Protein AF-0000000067321026 (afdb_homodimer)

Radius of gyration: 29.71 Å; Cα contacts (8 Å, |Δi|>4): 570; chains: 2; bounding box: 100×46×106 Å

Sequence (288 aa):
MAYAKLAALAVLVVLLWASTGTVARSSPAVSTSKVDGMPGVMTVNGFERGEDGGGPAECDGKFHSDDDMLVALPTGLYQGGARCFKMIRITSAGTGRSVEAVVVDECDSRKGCKNNIVDTSKAVWKALGLDTNVGEVPVTWSDVMAYAKLAALAVLVVLLWASTGTVARSSPAVSTSKVDGMPGVMTVNGFERGEDGGGPAECDGKFHSDDDMLVALPTGLYQGGARCFKMIRITSAGTGRSVEAVVVDECDSRKGCKNNIVDTSKAVWKALGLDTNVGEVPVTWSDV

Foldseek 3Di:
DPPPPPPPPPPPPPPPPPPPPPPPPPPPLPPPDWFDFAKFKEFEFAQAPPTPNDFHAPQPRHGDDLLAWEKAAEPVNCPNVSQAQFKKWKAFPVQRDIDIGGYGHHPYVVVPDDHRYIYTGVNRQVNNVHDNVVGIGMITMTGD/DDPPPPPPPPPPPPPPPPPPPPPPPPPPLPPPDWFDFAKFKEFEFAQAPPTPNDFHAPQPRHGDDLLAWEKAAEPVNCPNVSQAQFKKWKAFPVQRDIDIGGYGHHPYVVVPDDHRYIYTGVNRQVRNVHDNVVGIGMITMTGD

Nearest PDB structures (foldseek):
  4pmk-assembly1_A  TM=9.725E-01  e=2.227E-15  Actinidia chinensis
  6fpg-assembly1_E  TM=9.475E-01  e=1.395E-14  Zea mays
  4x9u-assembly1_A  TM=9.669E-01  e=4.196E-14  Actinidia deliciosa
  4x9u-assembly2_B  TM=9.674E-01  e=5.041E-14  Actinidia deliciosa
  6ti2-assembly1_A  TM=9.274E-01  e=7.277E-14  Zea mays

Secondary structure (DSSP, 8-state):
-------------------------------PPPP-SEEEEEEE---STTSTT-SS-TTTS----TTS-EEEEEHHHHGGGTTTT-EEEEEETTT--EEEEEEEEEE-GGGT--TTEEEE-HHHHHHTT--GGG-EEEEEEEE-/-------------------------------PPPP-SEEEEEEE---STTSTT-SS-TTTS----TTS-EEEEEHHHHGGGTTTT-EEEEEETTT--EEEEEEEEEE-GGGT--TTEEEE-HHHHHHTT--GGG-EEEEEEEE-

Structure (mmCIF, N/CA/C/O backbone):
data_AF-0000000067321026-model_v1
#
loop_
_entity.id
_entity.type
_entity.pdbx_description
1 polymer 'Uncharacterized protein'
#
loop_
_atom_site.group_PDB
_atom_site.id
_atom_site.type_symbol
_atom_site.label_atom_id
_atom_site.label_alt_id
_atom_site.label_comp_id
_atom_site.label_asym_id
_atom_site.label_entity_id
_atom_site.label_seq_id
_atom_site.pdbx_PDB_ins_code
_atom_site.Cartn_x
_atom_site.Cartn_y
_atom_site.Cartn_z
_atom_site.occupancy
_atom_site.B_iso_or_equiv
_atom_site.auth_seq_id
_atom_site.auth_comp_id
_atom_site.auth_asym_id
_atom_site.auth_atom_id
_atom_site.pdbx_PDB_model_num
ATOM 1 N N . MET A 1 1 ? -70.125 -22.922 59.906 1 31.98 1 MET A N 1
ATOM 2 C CA . MET A 1 1 ? -69.812 -22.891 58.469 1 31.98 1 MET A CA 1
ATOM 3 C C . MET A 1 1 ? -68.812 -21.781 58.156 1 31.98 1 MET A C 1
ATOM 5 O O . MET A 1 1 ? -69.188 -20.609 58.156 1 31.98 1 MET A O 1
ATOM 9 N N . ALA A 1 2 ? -67.5 -21.969 58.688 1 36.22 2 ALA A N 1
ATOM 10 C CA . ALA A 1 2 ? -66.25 -21.172 58.75 1 36.22 2 ALA A CA 1
ATOM 11 C C . ALA A 1 2 ? -65.812 -20.766 57.344 1 36.22 2 ALA A C 1
ATOM 13 O O . ALA A 1 2 ? -65.75 -21.609 56.438 1 36.22 2 ALA A O 1
ATOM 14 N N . TYR A 1 3 ? -66.188 -19.547 56.906 1 32.5 3 TYR A N 1
ATOM 15 C CA . TYR A 1 3 ? -65.875 -18.812 55.688 1 32.5 3 TYR A CA 1
ATOM 16 C C . TYR A 1 3 ? -64.312 -18.719 55.5 1 32.5 3 TYR A C 1
ATOM 18 O O . TYR A 1 3 ? -63.625 -18.188 56.344 1 32.5 3 TYR A O 1
ATOM 26 N N . ALA A 1 4 ? -63.656 -19.797 55.031 1 32.28 4 ALA A N 1
ATOM 27 C CA . ALA A 1 4 ? -62.25 -19.875 54.594 1 32.28 4 ALA A CA 1
ATOM 28 C C . ALA A 1 4 ? -61.938 -18.781 53.562 1 32.28 4 ALA A C 1
ATOM 30 O O . ALA A 1 4 ? -62.469 -18.812 52.469 1 32.28 4 ALA A O 1
ATOM 31 N N . LYS A 1 5 ? -61.938 -17.484 54 1 35.66 5 LYS A N 1
ATOM 32 C CA . LYS A 1 5 ? -61.5 -16.406 53.094 1 35.66 5 LYS A CA 1
ATOM 33 C C . LYS A 1 5 ? -60.219 -16.781 52.375 1 35.66 5 LYS A C 1
ATOM 35 O O . LYS A 1 5 ? -59.281 -17.312 52.969 1 35.66 5 LYS A O 1
ATOM 40 N N . LEU A 1 6 ? -60.219 -17.172 51.094 1 33.56 6 LEU A N 1
ATOM 41 C CA . LEU A 1 6 ? -59.188 -17.422 50.094 1 33.56 6 LEU A CA 1
ATOM 42 C C . LEU A 1 6 ? -58.312 -16.203 49.906 1 33.56 6 LEU A C 1
ATOM 44 O O . LEU A 1 6 ? -58.781 -15.109 49.625 1 33.56 6 LEU A O 1
ATOM 48 N N . ALA A 1 7 ? -57.25 -15.914 50.688 1 32.12 7 ALA A N 1
ATOM 49 C CA . ALA A 1 7 ? -56.25 -14.867 50.531 1 32.12 7 ALA A CA 1
ATOM 50 C C . ALA A 1 7 ? -55.562 -15.008 49.156 1 32.12 7 ALA A C 1
ATOM 52 O O . ALA A 1 7 ? -55.031 -16.062 48.844 1 32.12 7 ALA A O 1
ATOM 53 N N . ALA A 1 8 ? -56.062 -14.312 48.062 1 33.5 8 ALA A N 1
ATOM 54 C CA . ALA A 1 8 ? -55.5 -14.203 46.75 1 33.5 8 ALA A CA 1
ATOM 55 C C . ALA A 1 8 ? -54.062 -13.672 46.812 1 33.5 8 ALA A C 1
ATOM 57 O O . ALA A 1 8 ? -53.812 -12.617 47.375 1 33.5 8 ALA A O 1
ATOM 58 N N . LEU A 1 9 ? -53.031 -14.57 46.969 1 35.81 9 LEU A N 1
ATOM 59 C CA . LEU A 1 9 ? -51.625 -14.219 46.906 1 35.81 9 LEU A CA 1
ATOM 60 C C . LEU A 1 9 ? -51.312 -13.5 45.594 1 35.81 9 LEU A C 1
ATOM 62 O O . LEU A 1 9 ? -51.625 -14 44.531 1 35.81 9 LEU A O 1
ATOM 66 N N . ALA A 1 10 ? -51.375 -12.148 45.531 1 37.38 10 ALA A N 1
ATOM 67 C CA . ALA A 1 10 ? -50.938 -11.32 44.406 1 37.38 10 ALA A CA 1
ATOM 68 C C . ALA A 1 10 ? -49.5 -11.594 44.062 1 37.38 10 ALA A C 1
ATOM 70 O O . ALA A 1 10 ? -48.594 -11.477 44.938 1 37.38 10 ALA A O 1
ATOM 71 N N . VAL A 1 11 ? -49.188 -12.609 43.219 1 37.47 11 VAL A N 1
ATOM 72 C CA . VAL A 1 11 ? -47.875 -12.883 42.688 1 37.47 11 VAL A CA 1
ATOM 73 C C . VAL A 1 11 ? -47.312 -11.641 42 1 37.47 11 VAL A C 1
ATOM 75 O O . VAL A 1 11 ? -47.969 -11.086 41.094 1 37.47 11 VAL A O 1
ATOM 78 N N . LEU A 1 12 ? -46.625 -10.758 42.719 1 39.97 12 LEU A N 1
ATOM 79 C CA . LEU A 1 12 ? -45.875 -9.656 42.125 1 39.97 12 LEU A CA 1
ATOM 80 C C . LEU A 1 12 ? -44.875 -10.164 41.094 1 39.97 12 LEU A C 1
ATOM 82 O O . LEU A 1 12 ? -43.969 -10.938 41.438 1 39.97 12 LEU A O 1
ATOM 86 N N . VAL A 1 13 ? -45.281 -10.305 39.844 1 40.5 13 VAL A N 1
ATOM 87 C CA . VAL A 1 13 ? -44.406 -10.594 38.719 1 40.5 13 VAL A CA 1
ATOM 88 C C . VAL A 1 13 ? -43.344 -9.492 38.594 1 40.5 13 VAL A C 1
ATOM 90 O O . VAL A 1 13 ? -43.688 -8.344 38.281 1 40.5 13 VAL A O 1
ATOM 93 N N . VAL A 1 14 ? -42.312 -9.484 39.438 1 38.84 14 VAL A N 1
ATOM 94 C CA . VAL A 1 14 ? -41.188 -8.617 39.219 1 38.84 14 VAL A CA 1
ATOM 95 C C . VAL A 1 14 ? -40.594 -8.859 37.812 1 38.84 14 VAL A C 1
ATOM 97 O O . VAL A 1 14 ? -40.188 -9.969 37.5 1 38.84 14 VAL A O 1
ATOM 100 N N . LEU A 1 15 ? -41.125 -8.133 36.875 1 40.19 15 LEU A N 1
ATOM 101 C CA . LEU A 1 15 ? -40.469 -8.078 35.562 1 40.19 15 LEU A CA 1
ATOM 102 C C . LEU A 1 15 ? -39.031 -7.621 35.688 1 40.19 15 LEU A C 1
ATOM 104 O O . LEU A 1 15 ? -38.75 -6.469 36.031 1 40.19 15 LEU A O 1
ATOM 108 N N . LEU A 1 16 ? -38.156 -8.539 36.094 1 40.88 16 LEU A N 1
ATOM 109 C CA . LEU A 1 16 ? -36.75 -8.234 35.938 1 40.88 16 LEU A CA 1
ATOM 110 C C . LEU A 1 16 ? -36.438 -7.914 34.469 1 40.88 16 LEU A C 1
ATOM 112 O O . LEU A 1 16 ? -36.656 -8.75 33.594 1 40.88 16 LEU A O 1
ATOM 116 N N . TRP A 1 17 ? -36.531 -6.652 34.125 1 42.38 17 TRP A N 1
ATOM 117 C CA . TRP A 1 17 ? -36 -6.203 32.844 1 42.38 17 TRP A CA 1
ATOM 118 C C . TRP A 1 17 ? -34.5 -6.566 32.75 1 42.38 17 TRP A C 1
ATOM 120 O O . TRP A 1 17 ? -33.688 -6.105 33.531 1 42.38 17 TRP A O 1
ATOM 130 N N . ALA A 1 18 ? -34.156 -7.832 32.281 1 41.62 18 ALA A N 1
ATOM 131 C CA . ALA A 1 18 ? -32.781 -8.133 31.844 1 41.62 18 ALA A CA 1
ATOM 132 C C . ALA A 1 18 ? -32.281 -7.082 30.859 1 41.62 18 ALA A C 1
ATOM 134 O O . ALA A 1 18 ? -32.812 -6.945 29.75 1 41.62 18 ALA A O 1
ATOM 135 N N . SER A 1 19 ? -31.703 -6.039 31.359 1 39.78 19 SER A N 1
ATOM 136 C CA . SER A 1 19 ? -30.938 -5.199 30.438 1 39.78 19 SER A CA 1
ATOM 137 C C . SER A 1 19 ? -29.938 -6.02 29.641 1 39.78 19 SER A C 1
ATOM 139 O O . SER A 1 19 ? -29.078 -6.688 30.219 1 39.78 19 SER A O 1
ATOM 141 N N . THR A 1 20 ? -30.344 -6.645 28.578 1 46.75 20 THR A N 1
ATOM 142 C CA . THR A 1 20 ? -29.328 -7.199 27.688 1 46.75 20 THR A CA 1
ATOM 143 C C . THR A 1 20 ? -28.297 -6.141 27.328 1 46.75 20 THR A C 1
ATOM 145 O O . THR A 1 20 ? -28.594 -5.168 26.641 1 46.75 20 THR A O 1
ATOM 148 N N . GLY A 1 21 ? -27.406 -5.852 28.281 1 39.94 21 GLY A N 1
ATOM 149 C CA . GLY A 1 21 ? -26.25 -5.109 27.781 1 39.94 21 GLY A CA 1
ATOM 150 C C . GLY A 1 21 ? -25.656 -5.695 26.516 1 39.94 21 GLY A C 1
ATOM 151 O O . GLY A 1 21 ? -25.359 -6.891 26.453 1 39.94 21 GLY A O 1
ATOM 152 N N . THR A 1 22 ? -26 -5.125 25.422 1 42.12 22 THR A N 1
ATOM 153 C CA . THR A 1 22 ? -25.281 -5.465 24.188 1 42.12 22 THR A CA 1
ATOM 154 C C . THR A 1 22 ? -23.781 -5.305 24.391 1 42.12 22 THR A C 1
ATOM 156 O O . THR A 1 22 ? -23.297 -4.199 24.656 1 42.12 22 THR A O 1
ATOM 159 N N . VAL A 1 23 ? -23.141 -6.297 24.969 1 39.62 23 VAL A N 1
ATOM 160 C CA . VAL A 1 23 ? -21.672 -6.285 24.906 1 39.62 23 VAL A CA 1
ATOM 161 C C . VAL A 1 23 ? -21.219 -6.156 23.453 1 39.62 23 VAL A C 1
ATOM 163 O O . VAL A 1 23 ? -21.578 -6.984 22.609 1 39.62 23 VAL A O 1
ATOM 166 N N . ALA A 1 24 ? -20.953 -4.934 22.953 1 38.06 24 ALA A N 1
ATOM 167 C CA . ALA A 1 24 ? -20.25 -4.785 21.688 1 38.06 24 ALA A CA 1
ATOM 168 C C . ALA A 1 24 ? -19 -5.656 21.656 1 38.06 24 ALA A C 1
ATOM 170 O O . ALA A 1 24 ? -18.125 -5.523 22.5 1 38.06 24 ALA A O 1
ATOM 171 N N . ARG A 1 25 ? -19.141 -6.961 21.219 1 34.09 25 ARG A N 1
ATOM 172 C CA . ARG A 1 25 ? -17.953 -7.77 20.984 1 34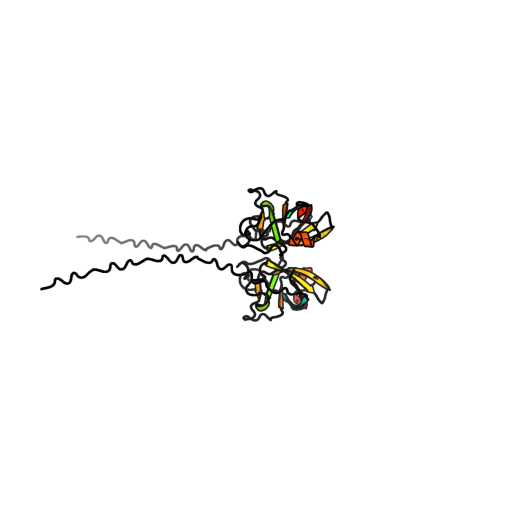.09 25 ARG A CA 1
ATOM 173 C C . ARG A 1 25 ? -16.953 -7.027 20.109 1 34.09 25 ARG A C 1
ATOM 175 O O . ARG A 1 25 ? -17.266 -6.668 18.969 1 34.09 25 ARG A O 1
ATOM 182 N N . SER A 1 26 ? -16.125 -6.184 20.609 1 37.72 26 SER A N 1
ATOM 183 C CA . SER A 1 26 ? -14.992 -5.711 19.828 1 37.72 26 SER A CA 1
ATOM 184 C C . SER A 1 26 ? -14.227 -6.871 19.203 1 37.72 26 SER A C 1
ATOM 186 O O . SER A 1 26 ? -13.836 -7.809 19.906 1 37.72 26 SER A O 1
ATOM 188 N N . SER A 1 27 ? -14.555 -7.359 18.094 1 37.56 27 SER A N 1
ATOM 189 C CA . SER A 1 27 ? -13.711 -8.383 17.484 1 37.56 27 SER A CA 1
ATOM 190 C C . SER A 1 27 ? -12.234 -8.039 17.609 1 37.56 27 SER A C 1
ATOM 192 O O . SER A 1 27 ? -11.82 -6.934 17.25 1 37.56 27 SER A O 1
ATOM 194 N N . PRO A 1 28 ? -11.586 -8.695 18.516 1 38.03 28 PRO A N 1
ATOM 195 C CA . PRO A 1 28 ? -10.148 -8.422 18.641 1 38.03 28 PRO A CA 1
ATOM 196 C C . PRO A 1 28 ? -9.461 -8.328 17.281 1 38.03 28 PRO A C 1
ATOM 198 O O . PRO A 1 28 ? -9.836 -9.031 16.344 1 38.03 28 PRO A O 1
ATOM 201 N N . ALA A 1 29 ? -8.898 -7.207 17 1 45.78 29 ALA A N 1
ATOM 202 C CA . ALA A 1 29 ? -8.047 -7.148 15.812 1 45.78 29 ALA A CA 1
ATOM 203 C C . ALA A 1 29 ? -7.109 -8.352 15.75 1 45.78 29 ALA A C 1
ATOM 205 O O . ALA A 1 29 ? -6.383 -8.633 16.703 1 45.78 29 ALA A O 1
ATOM 206 N N . VAL A 1 30 ? -7.504 -9.516 15.234 1 44.06 30 VAL A N 1
ATOM 207 C CA . VAL A 1 30 ? -6.629 -10.672 15.039 1 44.06 30 VAL A CA 1
ATOM 208 C C . VAL A 1 30 ? -5.254 -10.203 14.57 1 44.06 30 VAL A C 1
ATOM 210 O O . VAL A 1 30 ? -5.141 -9.539 13.531 1 44.06 30 VAL A O 1
ATOM 213 N N . SER A 1 31 ? -4.371 -9.953 15.508 1 54.38 31 SER A N 1
ATOM 214 C CA . SER A 1 31 ? -2.982 -9.641 15.195 1 54.38 31 SER A CA 1
ATOM 215 C C . SER A 1 31 ? -2.357 -10.711 14.312 1 54.38 31 SER A C 1
ATOM 217 O O . SER A 1 31 ? -2.406 -11.898 14.641 1 54.38 31 SER A O 1
ATOM 219 N N . THR A 1 32 ? -2.387 -10.625 12.984 1 63 32 THR A N 1
ATOM 220 C CA . THR A 1 32 ? -1.688 -11.523 12.078 1 63 32 THR A CA 1
ATOM 221 C C . THR A 1 32 ? -0.21 -11.625 12.445 1 63 32 THR A C 1
ATOM 223 O O . THR A 1 32 ? 0.427 -10.617 12.758 1 63 32 THR A O 1
ATOM 226 N N . SER A 1 33 ? 0.247 -12.781 12.742 1 78.56 33 SER A N 1
ATOM 227 C CA . SER A 1 33 ? 1.68 -12.977 12.938 1 78.56 33 SER A CA 1
ATOM 228 C C . SER A 1 33 ? 2.484 -12.367 11.797 1 78.56 33 SER A C 1
ATOM 230 O O . SER A 1 33 ? 2.168 -12.578 10.625 1 78.56 33 SER A O 1
ATOM 232 N N . LYS A 1 34 ? 3.463 -11.602 12.102 1 89.75 34 LYS A N 1
ATOM 233 C CA . LYS A 1 34 ? 4.281 -10.891 11.125 1 89.75 34 LYS A CA 1
ATOM 234 C C . LYS A 1 34 ? 5.176 -11.852 10.352 1 89.75 34 LYS A C 1
ATOM 236 O O . LYS A 1 34 ? 5.816 -12.727 10.938 1 89.75 34 LYS A O 1
ATOM 241 N N . VAL A 1 35 ? 5.105 -11.906 9.078 1 95 35 VAL A N 1
ATOM 242 C CA . VAL A 1 35 ? 5.984 -12.656 8.188 1 95 35 VAL A CA 1
ATOM 243 C C . VAL A 1 35 ? 7.27 -11.875 7.949 1 95 35 VAL A C 1
ATOM 245 O O . VAL A 1 35 ? 7.23 -10.672 7.688 1 95 35 VAL A O 1
ATOM 248 N N . ASP A 1 36 ? 8.469 -12.57 8.086 1 96.56 36 ASP A N 1
ATOM 249 C CA . ASP A 1 36 ? 9.781 -11.961 7.875 1 96.56 36 ASP A CA 1
ATOM 250 C C . ASP A 1 36 ? 10.672 -12.859 7.02 1 96.56 36 ASP A C 1
ATOM 252 O O . ASP A 1 36 ? 11.094 -13.93 7.461 1 96.56 36 ASP A O 1
ATOM 256 N N . GLY A 1 37 ? 10.891 -12.367 5.824 1 97.62 37 GLY A N 1
ATOM 257 C CA . GLY A 1 37 ? 11.82 -13.055 4.941 1 97.62 37 GLY A CA 1
ATOM 258 C C . GLY A 1 37 ? 11.344 -14.43 4.531 1 97.62 37 GLY A C 1
ATOM 259 O O . GLY A 1 37 ? 12.141 -15.375 4.441 1 97.62 37 GLY A O 1
ATOM 260 N N . MET A 1 38 ? 10.141 -14.617 4.258 1 97.88 38 MET A N 1
ATOM 261 C CA . MET A 1 38 ? 9.586 -15.914 3.879 1 97.88 38 MET A CA 1
ATOM 262 C C . MET A 1 38 ? 9.836 -16.188 2.4 1 97.88 38 MET A C 1
ATOM 264 O O . MET A 1 38 ? 9.547 -15.352 1.547 1 97.88 38 MET A O 1
ATOM 268 N N . PRO A 1 39 ? 10.383 -17.391 2.152 1 98.44 39 PRO A N 1
ATOM 269 C CA . PRO A 1 39 ? 10.555 -17.75 0.743 1 98.44 39 PRO A CA 1
ATOM 270 C C . PRO A 1 39 ? 9.227 -17.969 0.023 1 98.44 39 PRO A C 1
ATOM 272 O O . PRO A 1 39 ? 8.266 -18.438 0.63 1 98.44 39 PRO A O 1
ATOM 275 N N . GLY A 1 40 ? 9.242 -17.562 -1.286 1 98.44 40 GLY A N 1
ATOM 276 C CA . GLY A 1 40 ? 8.094 -17.781 -2.143 1 98.44 40 GLY A CA 1
ATOM 277 C C . GLY A 1 40 ? 8.438 -17.766 -3.621 1 98.44 40 GLY A C 1
ATOM 278 O O . GLY A 1 40 ? 9.602 -17.656 -3.992 1 98.44 40 GLY A O 1
ATOM 279 N N . VAL A 1 41 ? 7.363 -18.016 -4.352 1 98.56 41 VAL A N 1
ATOM 280 C CA . VAL A 1 41 ? 7.434 -17.922 -5.805 1 98.56 41 VAL A CA 1
ATOM 281 C C . VAL A 1 41 ? 6.539 -16.797 -6.297 1 98.56 41 VAL A C 1
ATOM 283 O O . VAL A 1 41 ? 5.344 -16.75 -5.996 1 98.56 41 VAL A O 1
ATOM 286 N N . MET A 1 42 ? 7.141 -15.859 -6.988 1 98.69 42 MET A N 1
ATOM 287 C CA . MET A 1 42 ? 6.352 -14.758 -7.527 1 98.69 42 MET A CA 1
ATOM 288 C C . MET A 1 42 ? 5.848 -15.078 -8.93 1 98.69 42 MET A C 1
ATOM 290 O O . MET A 1 42 ? 6.621 -15.531 -9.781 1 98.69 42 MET A O 1
ATOM 294 N N . THR A 1 43 ? 4.574 -14.867 -9.156 1 98.25 43 THR A N 1
ATOM 295 C CA . THR A 1 43 ? 3.938 -15 -10.461 1 98.25 43 THR A CA 1
ATOM 296 C C . THR A 1 43 ? 3.293 -13.688 -10.883 1 98.25 43 THR A C 1
ATOM 298 O O . THR A 1 43 ? 3.268 -12.727 -10.109 1 98.25 43 THR A O 1
ATOM 301 N N . VAL A 1 44 ? 2.855 -13.688 -12.172 1 97.94 44 VAL A N 1
ATOM 302 C CA . VAL A 1 44 ? 2.211 -12.492 -12.703 1 97.94 44 VAL A CA 1
ATOM 303 C C . VAL A 1 44 ? 0.694 -12.625 -12.586 1 97.94 44 VAL A C 1
ATOM 305 O O . VAL A 1 44 ? 0.125 -13.664 -12.93 1 97.94 44 VAL A O 1
ATOM 308 N N . ASN A 1 45 ? 0.074 -11.656 -12.016 1 97.06 45 ASN A N 1
ATOM 309 C CA . ASN A 1 45 ? -1.381 -11.562 -11.961 1 97.06 45 ASN A CA 1
ATOM 310 C C . ASN A 1 45 ? -1.89 -10.297 -12.648 1 97.06 45 ASN A C 1
ATOM 312 O O . ASN A 1 45 ? -1.162 -9.312 -12.758 1 97.06 45 ASN A O 1
ATOM 316 N N . GLY A 1 46 ? -3.096 -10.391 -13.211 1 97.31 46 GLY A N 1
ATOM 317 C CA . GLY A 1 46 ? -3.832 -9.234 -13.703 1 97.31 46 GLY A CA 1
ATOM 318 C C . GLY A 1 46 ? -4.934 -8.789 -12.758 1 97.31 46 GLY A C 1
ATOM 319 O O . GLY A 1 46 ? -5.754 -9.602 -12.32 1 97.31 46 GLY A O 1
ATOM 320 N N . PHE A 1 47 ? -5.035 -7.484 -12.469 1 97.25 47 PHE A N 1
ATOM 321 C CA . PHE A 1 47 ? -5.992 -6.977 -11.492 1 97.25 47 PHE A CA 1
ATOM 322 C C . PHE A 1 47 ? -7.062 -6.133 -12.172 1 97.25 47 PHE A C 1
ATOM 324 O O . PHE A 1 47 ? -7.91 -5.539 -11.5 1 97.25 47 PHE A O 1
ATOM 331 N N . GLU A 1 48 ? -6.98 -6.062 -13.492 1 97.12 48 GLU A N 1
ATOM 332 C CA . GLU A 1 48 ? -7.957 -5.312 -14.273 1 97.12 48 GLU A CA 1
ATOM 333 C C . GLU A 1 48 ? -9.07 -6.219 -14.781 1 97.12 48 GLU A C 1
ATOM 335 O O . GLU A 1 48 ? -8.906 -7.438 -14.844 1 97.12 48 GLU A O 1
ATOM 340 N N . ARG A 1 49 ? -10.18 -5.566 -15.102 1 96.75 49 ARG A N 1
ATOM 341 C CA . ARG A 1 49 ? -11.305 -6.32 -15.641 1 96.75 49 ARG A CA 1
ATOM 342 C C . ARG A 1 49 ? -10.891 -7.125 -16.859 1 96.75 49 ARG A C 1
ATOM 344 O O . ARG A 1 49 ? -10.211 -6.609 -17.75 1 96.75 49 ARG A O 1
ATOM 351 N N . GLY A 1 50 ? -11.305 -8.406 -16.859 1 96.25 50 GLY A N 1
ATOM 352 C CA . GLY A 1 50 ? -11.086 -9.242 -18.031 1 96.25 50 GLY A CA 1
ATOM 353 C C . GLY A 1 50 ? -9.734 -9.93 -18.031 1 96.25 50 GLY A C 1
ATOM 354 O O . GLY A 1 50 ? -9.406 -10.672 -18.953 1 96.25 50 GLY A O 1
ATOM 355 N N . GLU A 1 51 ? -8.984 -9.711 -17.031 1 95.5 51 GLU A N 1
ATOM 356 C CA . GLU A 1 51 ? -7.66 -10.312 -16.984 1 95.5 51 GLU A CA 1
ATOM 357 C C . GLU A 1 51 ? -7.66 -11.586 -16.141 1 95.5 51 GLU A C 1
ATOM 359 O O . GLU A 1 51 ? -8.703 -12 -15.633 1 95.5 51 GLU A O 1
ATOM 364 N N . ASP A 1 52 ? -6.508 -12.227 -16.047 1 87.81 52 ASP A N 1
ATOM 365 C CA . ASP A 1 52 ? -6.34 -13.57 -15.5 1 87.81 52 ASP A CA 1
ATOM 366 C C . ASP A 1 52 ? -6.668 -13.602 -14.008 1 87.81 52 ASP A C 1
ATOM 368 O O . ASP A 1 52 ? -6.914 -14.672 -13.445 1 87.81 52 ASP A O 1
ATOM 372 N N . GLY A 1 53 ? -6.629 -12.531 -13.359 1 90.69 53 GLY A N 1
ATOM 373 C CA . GLY A 1 53 ? -6.922 -12.492 -11.93 1 90.69 53 GLY A CA 1
ATOM 374 C C . GLY A 1 53 ? -8.383 -12.734 -11.609 1 90.69 53 GLY A C 1
ATOM 375 O O . GLY A 1 53 ? -8.75 -12.945 -10.453 1 90.69 53 GLY A O 1
ATOM 376 N N . GLY A 1 54 ? -9.18 -12.641 -12.664 1 91.19 54 GLY A N 1
ATOM 377 C CA . GLY A 1 54 ? -10.594 -12.945 -12.484 1 91.19 54 GLY A CA 1
ATOM 378 C C . GLY A 1 54 ? -11.422 -11.742 -12.086 1 91.19 54 GLY A C 1
ATOM 379 O O . GLY A 1 54 ? -11.328 -10.688 -12.711 1 91.19 54 GLY A O 1
ATOM 380 N N . GLY A 1 55 ? -12.32 -11.969 -10.961 1 93.25 55 GLY A N 1
ATOM 381 C CA . GLY A 1 55 ? -13.219 -10.93 -10.5 1 93.25 55 GLY A CA 1
ATOM 382 C C . GLY A 1 55 ? -12.516 -9.828 -9.727 1 93.25 55 GLY A C 1
ATOM 383 O O . GLY A 1 55 ? -11.289 -9.805 -9.656 1 93.25 55 GLY A O 1
ATOM 384 N N . PRO A 1 56 ? -13.352 -8.898 -9.258 1 96.56 56 PRO A N 1
ATOM 385 C CA . PRO A 1 56 ? -12.781 -7.809 -8.461 1 96.56 56 PRO A CA 1
ATOM 386 C C . PRO A 1 56 ? -11.984 -8.312 -7.262 1 96.56 56 PRO A C 1
ATOM 388 O O . PRO A 1 56 ? -12.203 -9.43 -6.793 1 96.56 56 PRO A O 1
ATOM 391 N N . ALA A 1 57 ? -11.031 -7.504 -6.844 1 97 57 ALA A N 1
ATOM 392 C CA . ALA A 1 57 ? -10.164 -7.867 -5.723 1 97 57 ALA A CA 1
ATOM 393 C C . ALA A 1 57 ? -10.984 -8.07 -4.449 1 97 57 ALA A C 1
ATOM 395 O O . ALA A 1 57 ? -11.93 -7.324 -4.188 1 97 57 ALA A O 1
ATOM 396 N N . GLU A 1 58 ? -10.523 -8.922 -3.625 1 96.62 58 GLU A N 1
ATOM 397 C CA . GLU A 1 58 ? -11.281 -9.344 -2.451 1 96.62 58 GLU A CA 1
ATOM 398 C C . GLU A 1 58 ? -11.273 -8.266 -1.37 1 96.62 58 GLU A C 1
ATOM 400 O O . GLU A 1 58 ? -12.195 -8.18 -0.564 1 96.62 58 GLU A O 1
ATOM 405 N N . CYS A 1 59 ? -10.258 -7.48 -1.342 1 95.56 59 CYS A N 1
ATOM 406 C CA . CYS A 1 59 ? -10.125 -6.512 -0.258 1 95.56 59 CYS A CA 1
ATOM 407 C C . CYS A 1 59 ? -11.203 -5.438 -0.361 1 95.56 59 CYS A C 1
ATOM 409 O O . CYS A 1 59 ? -11.641 -4.895 0.654 1 95.56 59 CYS A O 1
ATOM 411 N N . ASP A 1 60 ? -11.648 -5.105 -1.613 1 92.75 60 ASP A N 1
ATOM 412 C CA . ASP A 1 60 ? -12.516 -3.934 -1.702 1 92.75 60 ASP A CA 1
ATOM 413 C C . ASP A 1 60 ? -13.602 -4.137 -2.75 1 92.75 60 ASP A C 1
ATOM 415 O O . ASP A 1 60 ? -14.461 -3.268 -2.941 1 92.75 60 ASP A O 1
ATOM 419 N N . GLY A 1 61 ? -13.57 -5.285 -3.473 1 94.81 61 GLY A N 1
ATOM 420 C CA . GLY A 1 61 ? -14.57 -5.566 -4.488 1 94.81 61 GLY A CA 1
ATOM 421 C C . GLY A 1 61 ? -14.391 -4.746 -5.75 1 94.81 61 GLY A C 1
ATOM 422 O O . GLY A 1 61 ? -15.352 -4.516 -6.492 1 94.81 61 GLY A O 1
ATOM 423 N N . LYS A 1 62 ? -13.164 -4.258 -6.004 1 93.81 62 LYS A N 1
ATOM 424 C CA . LYS A 1 62 ? -12.891 -3.412 -7.16 1 93.81 62 LYS A CA 1
ATOM 425 C C . LYS A 1 62 ? -11.773 -3.992 -8.016 1 93.81 62 LYS A C 1
ATOM 427 O O . LYS A 1 62 ? -11.039 -4.879 -7.574 1 93.81 62 LYS A O 1
ATOM 432 N N . PHE A 1 63 ? -11.734 -3.535 -9.25 1 96.12 63 PHE A N 1
ATOM 433 C CA . PHE A 1 63 ? -10.57 -3.74 -10.094 1 96.12 63 PHE A CA 1
ATOM 434 C C . PHE A 1 63 ? -9.523 -2.664 -9.836 1 96.12 63 PHE A C 1
ATOM 436 O O . PHE A 1 63 ? -9.836 -1.596 -9.312 1 96.12 63 PHE A O 1
ATOM 443 N N . HIS A 1 64 ? -8.305 -3.006 -10.133 1 95.75 64 HIS A N 1
ATOM 444 C CA . HIS A 1 64 ? -7.195 -2.084 -9.945 1 95.75 64 HIS A CA 1
ATOM 445 C C . HIS A 1 64 ? -6.297 -2.043 -11.18 1 95.75 64 HIS A C 1
ATOM 447 O O . HIS A 1 64 ? -6.27 -2.994 -11.961 1 95.75 64 HIS A O 1
ATOM 453 N N . SER A 1 65 ? -5.598 -0.929 -11.305 1 95.44 65 SER A N 1
ATOM 454 C CA . SER A 1 65 ? -4.664 -0.812 -12.422 1 95.44 65 SER A CA 1
ATOM 455 C C . SER A 1 65 ? -3.436 -1.688 -12.211 1 95.44 65 SER A C 1
ATOM 457 O O . SER A 1 65 ? -2.85 -1.691 -11.125 1 95.44 65 SER A O 1
ATOM 459 N N . ASP A 1 66 ? -2.98 -2.322 -13.273 1 97.06 66 ASP A N 1
ATOM 460 C CA . ASP A 1 66 ? -1.788 -3.16 -13.195 1 97.06 66 ASP A CA 1
ATOM 461 C C . ASP A 1 66 ? -0.521 -2.311 -13.117 1 97.06 66 ASP A C 1
ATOM 463 O O . ASP A 1 66 ? 0.57 -2.834 -12.883 1 97.06 66 ASP A O 1
ATOM 467 N N . ASP A 1 67 ? -0.6 -1.042 -13.211 1 96.12 67 ASP A N 1
ATOM 468 C CA . ASP A 1 67 ? 0.545 -0.146 -13.078 1 96.12 67 ASP A CA 1
ATOM 469 C C . ASP A 1 67 ? 0.815 0.183 -11.609 1 96.12 67 ASP A C 1
ATOM 471 O O . ASP A 1 67 ? 1.84 0.786 -11.281 1 96.12 67 ASP A O 1
ATOM 475 N N . ASP A 1 68 ? -0.148 -0.219 -10.812 1 96.06 68 ASP A N 1
ATOM 476 C CA . ASP A 1 68 ? 0.059 -0.076 -9.375 1 96.06 68 ASP A CA 1
ATOM 477 C C . ASP A 1 68 ? 0.832 -1.266 -8.812 1 96.06 68 ASP A C 1
ATOM 479 O O . ASP A 1 68 ? 0.82 -2.354 -9.391 1 96.06 68 ASP A O 1
ATOM 483 N N . MET A 1 69 ? 1.551 -1.062 -7.684 1 97.94 69 MET A N 1
ATOM 484 C CA . MET A 1 69 ? 2.305 -2.123 -7.02 1 97.94 69 MET A CA 1
ATOM 485 C C . MET A 1 69 ? 1.386 -2.994 -6.172 1 97.94 69 MET A C 1
ATOM 487 O O . MET A 1 69 ? 1.168 -2.711 -4.992 1 97.94 69 MET A O 1
ATOM 491 N N . LEU A 1 70 ? 0.871 -4.074 -6.742 1 98.5 70 LEU A N 1
ATOM 492 C CA . LEU A 1 70 ? -0.183 -4.867 -6.117 1 98.5 70 LEU A CA 1
ATOM 493 C C . LEU A 1 70 ? 0.257 -6.316 -5.941 1 98.5 70 LEU A C 1
ATOM 495 O O . LEU A 1 70 ? 1.058 -6.824 -6.727 1 98.5 70 LEU A O 1
ATOM 499 N N . VAL A 1 71 ? -0.357 -6.938 -4.965 1 98.69 71 VAL A N 1
ATOM 500 C CA . VAL A 1 71 ? -0.072 -8.352 -4.734 1 98.69 71 VAL A CA 1
ATOM 501 C C . VAL A 1 71 ? -1.323 -9.047 -4.207 1 98.69 71 VAL A C 1
ATOM 503 O O . VAL A 1 71 ? -2.078 -8.477 -3.42 1 98.69 71 VAL A O 1
ATOM 506 N N . ALA A 1 72 ? -1.553 -10.227 -4.688 1 98.62 72 ALA A N 1
ATOM 507 C CA . ALA A 1 72 ? -2.484 -11.195 -4.117 1 98.62 72 ALA A CA 1
ATOM 508 C C . ALA A 1 72 ? -1.739 -12.289 -3.354 1 98.62 72 ALA A C 1
ATOM 510 O O . ALA A 1 72 ? -0.735 -12.82 -3.838 1 98.62 72 ALA A O 1
ATOM 511 N N . LEU A 1 73 ? -2.227 -12.633 -2.156 1 98.12 73 LEU A N 1
ATOM 512 C CA . LEU A 1 73 ? -1.593 -13.641 -1.321 1 98.12 73 LEU A CA 1
ATOM 513 C C . LEU A 1 73 ? -2.459 -14.898 -1.234 1 98.12 73 LEU A C 1
ATOM 515 O O . LEU A 1 73 ? -3.686 -14.812 -1.347 1 98.12 73 LEU A O 1
ATOM 519 N N . PRO A 1 74 ? -1.755 -16.047 -1.072 1 97.31 74 PRO A N 1
ATOM 520 C CA . PRO A 1 74 ? -2.57 -17.25 -0.904 1 97.31 74 PRO A CA 1
ATOM 521 C C . PRO A 1 74 ? -3.426 -17.219 0.361 1 97.31 74 PRO A C 1
ATOM 523 O O . PRO A 1 74 ? -3.105 -16.484 1.306 1 97.31 74 PRO A O 1
ATOM 526 N N . THR A 1 75 ? -4.402 -18.016 0.392 1 96.44 75 THR A N 1
ATOM 527 C CA . THR A 1 75 ? -5.449 -18.016 1.407 1 96.44 75 THR A CA 1
ATOM 528 C C . THR A 1 75 ? -4.848 -18.016 2.809 1 96.44 75 THR A C 1
ATOM 530 O O . THR A 1 75 ? -5.246 -17.234 3.668 1 96.44 75 THR A O 1
ATOM 533 N N . GLY A 1 76 ? -3.9 -18.875 3.07 1 94.31 76 GLY A N 1
ATOM 534 C CA . GLY A 1 76 ? -3.305 -18.984 4.391 1 94.31 76 GLY A CA 1
ATOM 535 C C . GLY A 1 76 ? -2.584 -17.719 4.832 1 94.31 76 GLY A C 1
ATOM 536 O O . GLY A 1 76 ? -2.57 -17.391 6.02 1 94.31 76 GLY A O 1
ATOM 537 N N . LEU A 1 77 ? -1.992 -17.031 3.879 1 95.81 77 LEU A N 1
ATOM 538 C CA . LEU A 1 77 ? -1.225 -15.82 4.18 1 95.81 77 LEU A CA 1
ATOM 539 C C . LEU A 1 77 ? -2.098 -14.578 4.062 1 95.81 77 LEU A C 1
ATOM 541 O O . LEU A 1 77 ? -1.817 -13.555 4.699 1 95.81 77 LEU A O 1
ATOM 545 N N . TYR A 1 78 ? -3.141 -14.695 3.299 1 96.44 78 TYR A N 1
ATOM 546 C CA . TYR A 1 78 ? -4.16 -13.656 3.215 1 96.44 78 TYR A CA 1
ATOM 547 C C . TYR A 1 78 ? -4.891 -13.5 4.543 1 96.44 78 TYR A C 1
ATOM 549 O O . TYR A 1 78 ? -5.234 -12.383 4.941 1 96.44 78 TYR A O 1
ATOM 557 N N . GLN A 1 79 ? -5.133 -14.617 5.109 1 94.19 79 GLN A N 1
ATOM 558 C CA . GLN A 1 79 ? -5.668 -14.711 6.465 1 94.19 79 GLN A CA 1
ATOM 559 C C . GLN A 1 79 ? -6.992 -13.961 6.586 1 94.19 79 GLN A C 1
ATOM 561 O O . GLN A 1 79 ? -7.152 -13.117 7.469 1 94.19 79 GLN A O 1
ATOM 566 N N . GLY A 1 80 ? -7.945 -14.289 5.738 1 94 80 GLY A N 1
ATOM 567 C CA . GLY A 1 80 ? -9.297 -13.75 5.805 1 94 80 GLY A CA 1
ATOM 568 C C . GLY A 1 80 ? -9.344 -12.242 5.617 1 94 80 GLY A C 1
ATOM 569 O O . GLY A 1 80 ? -10.25 -11.578 6.117 1 94 80 GLY A O 1
ATOM 570 N N . GLY A 1 81 ? -8.352 -11.734 5.047 1 95.31 81 GLY A N 1
ATOM 571 C CA . GLY A 1 81 ? -8.312 -10.312 4.758 1 95.31 81 GLY A CA 1
ATOM 572 C C . GLY A 1 81 ? -7.543 -9.516 5.793 1 95.31 81 GLY A C 1
ATOM 573 O O . GLY A 1 81 ? -7.512 -8.281 5.734 1 95.31 81 GLY A O 1
ATOM 574 N N . ALA A 1 82 ? -6.871 -10.148 6.703 1 93.94 82 ALA A N 1
ATOM 575 C CA . ALA A 1 82 ? -6.121 -9.461 7.746 1 93.94 82 ALA A CA 1
ATOM 576 C C . ALA A 1 82 ? -4.984 -8.633 7.148 1 93.94 82 ALA A C 1
ATOM 578 O O . ALA A 1 82 ? -4.547 -7.645 7.746 1 93.94 82 ALA A O 1
ATOM 579 N N . ARG A 1 83 ? -4.59 -8.953 5.934 1 95.75 83 ARG A N 1
ATOM 580 C CA . ARG A 1 83 ? -3.48 -8.242 5.309 1 95.75 83 ARG A CA 1
ATOM 581 C C . ARG A 1 83 ? -3.98 -7.27 4.242 1 95.75 83 ARG A C 1
ATOM 583 O O . ARG A 1 83 ? -3.184 -6.66 3.529 1 95.75 83 ARG A O 1
ATOM 590 N N . CYS A 1 84 ? -5.262 -7.074 4.195 1 94.88 84 CYS A N 1
ATOM 591 C CA . CYS A 1 84 ? -5.773 -6.141 3.199 1 94.88 84 CYS A CA 1
ATOM 592 C C . CYS A 1 84 ? -5.207 -4.742 3.422 1 94.88 84 CYS A C 1
ATOM 594 O O . CYS A 1 84 ? -5.246 -4.223 4.539 1 94.88 84 CYS A O 1
ATOM 596 N N . PHE A 1 85 ? -4.594 -4.168 2.346 1 94.38 85 PHE A N 1
ATOM 597 C CA . PHE A 1 85 ? -4.07 -2.816 2.18 1 94.38 85 PHE A CA 1
ATOM 598 C C . PHE A 1 85 ? -2.852 -2.598 3.068 1 94.38 85 PHE A C 1
ATOM 600 O O . PHE A 1 85 ? -2.418 -1.46 3.268 1 94.38 85 PHE A O 1
ATOM 607 N N . LYS A 1 86 ? -2.385 -3.734 3.584 1 95 86 LYS A N 1
ATOM 608 C CA . LYS A 1 86 ? -1.038 -3.707 4.148 1 95 86 LYS A CA 1
ATOM 609 C C . LYS A 1 86 ? 0.017 -3.828 3.051 1 95 86 LYS A C 1
ATOM 611 O O . LYS A 1 86 ? -0.265 -4.336 1.964 1 95 86 LYS A O 1
ATOM 616 N N . MET A 1 87 ? 1.189 -3.303 3.406 1 96.56 87 MET A N 1
ATOM 617 C CA . MET A 1 87 ? 2.307 -3.434 2.477 1 96.56 87 MET A CA 1
ATOM 618 C C . MET A 1 87 ? 3.186 -4.625 2.844 1 96.56 87 MET A C 1
ATOM 620 O O . MET A 1 87 ? 3.412 -4.891 4.023 1 96.56 87 MET A O 1
ATOM 624 N N . ILE A 1 88 ? 3.658 -5.234 1.813 1 97.94 88 ILE A N 1
ATOM 625 C CA . ILE A 1 88 ? 4.738 -6.199 1.978 1 97.94 88 ILE A CA 1
ATOM 626 C C . ILE A 1 88 ? 5.945 -5.77 1.148 1 97.94 88 ILE A C 1
ATOM 628 O O . ILE A 1 88 ? 5.805 -5.02 0.178 1 97.94 88 ILE A O 1
ATOM 632 N N . ARG A 1 89 ? 7.094 -6.188 1.614 1 98.25 89 ARG A N 1
ATOM 633 C CA . ARG A 1 89 ? 8.328 -6.008 0.85 1 98.25 89 ARG A CA 1
ATOM 634 C C . ARG A 1 89 ? 8.734 -7.305 0.163 1 98.25 89 ARG A C 1
ATOM 636 O O . ARG A 1 89 ? 8.828 -8.352 0.806 1 98.25 89 ARG A O 1
ATOM 643 N N . ILE A 1 90 ? 8.938 -7.258 -1.129 1 98.81 90 ILE A N 1
ATOM 644 C CA . ILE A 1 90 ? 9.32 -8.406 -1.944 1 98.81 90 ILE A CA 1
ATOM 645 C C . ILE A 1 90 ? 10.75 -8.227 -2.455 1 98.81 90 ILE A C 1
ATOM 647 O O . ILE A 1 90 ? 11.094 -7.176 -3.002 1 98.81 90 ILE A O 1
ATOM 651 N N . THR A 1 91 ? 11.57 -9.227 -2.281 1 98.88 91 THR A N 1
ATOM 652 C CA . THR A 1 91 ? 12.953 -9.203 -2.756 1 98.88 91 THR A CA 1
ATOM 653 C C . THR A 1 91 ? 13.203 -10.32 -3.76 1 98.88 91 THR A C 1
ATOM 655 O O . THR A 1 91 ? 12.938 -11.492 -3.471 1 98.88 91 THR A O 1
ATOM 658 N N . SER A 1 92 ? 13.672 -9.93 -4.918 1 98.88 92 SER A N 1
ATOM 659 C CA . SER A 1 92 ? 13.992 -10.914 -5.949 1 98.88 92 SER A CA 1
ATOM 660 C C . SER A 1 92 ? 15.328 -11.602 -5.656 1 98.88 92 SER A C 1
ATOM 662 O O . SER A 1 92 ? 16.344 -10.938 -5.484 1 98.88 92 SER A O 1
ATOM 664 N N . ALA A 1 93 ? 15.281 -12.906 -5.719 1 98.31 93 ALA A N 1
ATOM 665 C CA . ALA A 1 93 ? 16.531 -13.648 -5.562 1 98.31 93 ALA A CA 1
ATOM 666 C C . ALA A 1 93 ? 17.453 -13.438 -6.766 1 98.31 93 ALA A C 1
ATOM 668 O O . ALA A 1 93 ? 18.672 -13.461 -6.629 1 98.31 93 ALA A O 1
ATOM 669 N N . GLY A 1 94 ? 16.844 -13.195 -7.863 1 98.06 94 GLY A N 1
ATOM 670 C CA . GLY A 1 94 ? 17.609 -13.094 -9.102 1 98.06 94 GLY A CA 1
ATOM 671 C C . GLY A 1 94 ? 18.312 -11.758 -9.258 1 98.06 94 GLY A C 1
ATOM 672 O O . GLY A 1 94 ? 19.469 -11.711 -9.68 1 98.06 94 GLY A O 1
ATOM 673 N N . THR A 1 95 ? 17.688 -10.711 -8.883 1 98.5 95 THR A N 1
ATOM 674 C CA . THR A 1 95 ? 18.25 -9.398 -9.148 1 98.5 95 THR A CA 1
ATOM 675 C C . THR A 1 95 ? 18.781 -8.766 -7.867 1 98.5 95 THR A C 1
ATOM 677 O O . THR A 1 95 ? 19.562 -7.812 -7.914 1 98.5 95 THR A O 1
ATOM 680 N N . GLY A 1 96 ? 18.328 -9.188 -6.699 1 98.5 96 GLY A N 1
ATOM 681 C CA . GLY A 1 96 ? 18.672 -8.594 -5.418 1 98.5 96 GLY A CA 1
ATOM 682 C C . GLY A 1 96 ? 17.875 -7.344 -5.105 1 98.5 96 GLY A C 1
ATOM 683 O O . GLY A 1 96 ? 18 -6.785 -4.016 1 98.5 96 GLY A O 1
ATOM 684 N N . ARG A 1 97 ? 16.984 -6.918 -6.02 1 98.56 97 ARG A N 1
ATOM 685 C CA . ARG A 1 97 ? 16.188 -5.715 -5.82 1 98.56 97 ARG A CA 1
ATOM 686 C C . ARG A 1 97 ? 14.969 -6 -4.949 1 98.56 97 ARG A C 1
ATOM 688 O O . ARG A 1 97 ? 14.492 -7.137 -4.895 1 98.56 97 ARG A O 1
ATOM 695 N N . SER A 1 98 ? 14.508 -4.98 -4.246 1 98.62 98 SER A N 1
ATOM 696 C CA . SER A 1 98 ? 13.297 -5.066 -3.439 1 98.62 98 SER A CA 1
ATOM 697 C C . SER A 1 98 ? 12.273 -4.02 -3.863 1 98.62 98 SER A C 1
ATOM 699 O O . SER A 1 98 ? 12.633 -2.979 -4.414 1 98.62 98 SER A O 1
ATOM 701 N N . VAL A 1 99 ? 11.047 -4.316 -3.652 1 98.38 99 VAL A N 1
ATOM 702 C CA . VAL A 1 99 ? 9.945 -3.398 -3.906 1 98.38 99 VAL A CA 1
ATOM 703 C C . VAL A 1 99 ? 8.844 -3.613 -2.867 1 98.38 99 VAL A C 1
ATOM 705 O O . VAL A 1 99 ? 8.711 -4.711 -2.316 1 98.38 99 VAL A O 1
ATOM 708 N N . GLU A 1 100 ? 8.125 -2.58 -2.537 1 98 100 GLU A N 1
ATOM 709 C CA . GLU A 1 100 ? 6.934 -2.723 -1.709 1 98 100 GLU A CA 1
ATOM 710 C C . GLU A 1 100 ? 5.672 -2.789 -2.566 1 98 100 GLU A C 1
ATOM 712 O O . GLU A 1 100 ? 5.582 -2.123 -3.6 1 98 100 GLU A O 1
ATOM 717 N N . ALA A 1 101 ? 4.734 -3.561 -2.16 1 98.62 101 ALA A N 1
ATOM 718 C CA . ALA A 1 101 ? 3.449 -3.738 -2.828 1 98.62 101 ALA A CA 1
ATOM 719 C C . ALA A 1 101 ? 2.311 -3.809 -1.814 1 98.62 101 ALA A C 1
ATOM 721 O O . ALA A 1 101 ? 2.52 -4.188 -0.66 1 98.62 101 ALA A O 1
ATOM 722 N N . VAL A 1 102 ? 1.134 -3.484 -2.221 1 98.31 102 VAL A N 1
ATOM 723 C CA . VAL A 1 102 ? -0.044 -3.48 -1.359 1 98.31 102 VAL A CA 1
ATOM 724 C C . VAL A 1 102 ? -0.863 -4.746 -1.6 1 98.31 102 VAL A C 1
ATOM 726 O O . VAL A 1 102 ? -1.12 -5.117 -2.746 1 98.31 102 VAL A O 1
ATOM 729 N N . VAL A 1 103 ? -1.275 -5.363 -0.495 1 98.25 103 VAL A N 1
ATOM 730 C CA . VAL A 1 103 ? -2.15 -6.523 -0.599 1 98.25 103 VAL A CA 1
ATOM 731 C C . VAL A 1 103 ? -3.57 -6.074 -0.936 1 98.25 103 VAL A C 1
ATOM 733 O O . VAL A 1 103 ? -4.191 -5.336 -0.169 1 98.25 103 VAL A O 1
ATOM 736 N N . VAL A 1 104 ? -4.105 -6.57 -2.094 1 97.75 104 VAL A N 1
ATOM 737 C CA . VAL A 1 104 ? -5.453 -6.141 -2.451 1 97.75 104 VAL A CA 1
ATOM 738 C C . VAL A 1 104 ? -6.34 -7.363 -2.682 1 97.75 104 VAL A C 1
ATOM 740 O O . VAL A 1 104 ? -7.566 -7.246 -2.742 1 97.75 104 VAL A O 1
ATOM 743 N N . ASP A 1 105 ? -5.684 -8.547 -2.842 1 97.81 105 ASP A N 1
ATOM 744 C CA . ASP A 1 105 ? -6.48 -9.688 -3.283 1 97.81 105 ASP A CA 1
ATOM 745 C C . ASP A 1 105 ? -5.992 -10.984 -2.633 1 97.81 105 ASP A C 1
ATOM 747 O O . ASP A 1 105 ? -4.871 -11.039 -2.121 1 97.81 105 ASP A O 1
ATOM 751 N N . GLU A 1 106 ? -6.969 -11.945 -2.646 1 97.38 106 GLU A N 1
ATOM 752 C CA . GLU A 1 106 ? -6.672 -13.312 -2.24 1 97.38 106 GLU A CA 1
ATOM 753 C C . GLU A 1 106 ? -6.43 -14.211 -3.451 1 97.38 106 GLU A C 1
ATOM 755 O O . GLU A 1 106 ? -7.191 -14.18 -4.418 1 97.38 106 GLU A O 1
ATOM 760 N N . CYS A 1 107 ? -5.266 -14.805 -3.414 1 95.44 107 CYS A N 1
ATOM 761 C CA . CYS A 1 107 ? -5.102 -15.938 -4.312 1 95.44 107 CYS A CA 1
ATOM 762 C C . CYS A 1 107 ? -5.695 -17.203 -3.705 1 95.44 107 CYS A C 1
ATOM 764 O O . CYS A 1 107 ? -5.055 -17.859 -2.879 1 95.44 107 CYS A O 1
ATOM 766 N N . ASP A 1 108 ? -6.852 -17.609 -4.164 1 90.06 108 ASP A N 1
ATOM 767 C CA . ASP A 1 108 ? -7.617 -18.672 -3.506 1 90.06 108 ASP A CA 1
ATOM 768 C C . ASP A 1 108 ? -6.973 -20.031 -3.734 1 90.06 108 ASP A C 1
ATOM 770 O O . ASP A 1 108 ? -7.027 -20.578 -4.84 1 90.06 108 ASP A O 1
ATOM 774 N N . SER A 1 109 ? -6.477 -20.594 -2.738 1 86.56 109 SER A N 1
ATOM 775 C CA . SER A 1 109 ? -5.773 -21.859 -2.818 1 86.56 109 SER A CA 1
ATOM 776 C C . SER A 1 109 ? -6.723 -23 -3.189 1 86.56 109 SER A C 1
ATOM 778 O O . SER A 1 109 ? -6.289 -24.031 -3.703 1 86.56 109 SER A O 1
ATOM 780 N N . ARG A 1 110 ? -7.957 -22.781 -2.982 1 84.81 110 ARG A N 1
ATOM 781 C CA . ARG A 1 110 ? -8.953 -23.797 -3.35 1 84.81 110 ARG A CA 1
ATOM 782 C C . ARG A 1 110 ? -9.25 -23.75 -4.844 1 84.81 110 ARG A C 1
ATOM 784 O O . ARG A 1 110 ? -9.859 -24.672 -5.387 1 84.81 110 ARG A O 1
ATOM 791 N N . LYS A 1 111 ? -8.758 -22.688 -5.441 1 85.62 111 LYS A N 1
ATOM 792 C CA . LYS A 1 111 ? -8.969 -22.531 -6.879 1 85.62 111 LYS A CA 1
ATOM 793 C C . LYS A 1 111 ? -7.648 -22.625 -7.641 1 85.62 111 LYS A C 1
ATOM 795 O O . LYS A 1 111 ? -7.461 -21.953 -8.656 1 85.62 111 LYS A O 1
ATOM 800 N N . GLY A 1 112 ? -6.695 -23.281 -7.125 1 85.75 112 GLY A N 1
ATOM 801 C CA . GLY A 1 112 ? -5.492 -23.594 -7.875 1 85.75 112 GLY A CA 1
ATOM 802 C C . GLY A 1 112 ? -4.293 -22.766 -7.469 1 85.75 112 GLY A C 1
ATOM 803 O O . GLY A 1 112 ? -3.18 -22.984 -7.945 1 85.75 112 GLY A O 1
ATOM 804 N N . CYS A 1 113 ? -4.461 -21.797 -6.645 1 91.44 113 CYS A N 1
ATOM 805 C CA . CYS A 1 113 ? -3.324 -20.984 -6.227 1 91.44 113 CYS A CA 1
ATOM 806 C C . CYS A 1 113 ? -2.467 -21.719 -5.207 1 91.44 113 CYS A C 1
ATOM 808 O O . CYS A 1 113 ? -2.963 -22.141 -4.16 1 91.44 113 CYS A O 1
ATOM 810 N N . LYS A 1 114 ? -1.189 -21.875 -5.559 1 92.94 114 LYS A N 1
ATOM 811 C CA . LYS A 1 114 ? -0.268 -22.547 -4.648 1 92.94 114 LYS A CA 1
ATOM 812 C C . LYS A 1 114 ? -0.086 -21.75 -3.359 1 92.94 114 LYS A C 1
ATOM 814 O O . LYS A 1 114 ? -0.269 -20.531 -3.346 1 92.94 114 LYS A O 1
ATOM 819 N N . ASN A 1 115 ? 0.406 -22.391 -2.281 1 95.12 115 ASN A N 1
ATOM 820 C CA . ASN A 1 115 ? 0.412 -21.812 -0.944 1 95.12 115 ASN A CA 1
ATOM 821 C C . ASN A 1 115 ? 1.632 -20.922 -0.725 1 95.12 115 ASN A C 1
ATOM 823 O O . ASN A 1 115 ? 1.712 -20.203 0.276 1 95.12 115 ASN A O 1
ATOM 827 N N . ASN A 1 116 ? 2.568 -20.906 -1.641 1 96.19 116 ASN A N 1
ATOM 828 C CA . ASN A 1 116 ? 3.785 -20.125 -1.449 1 96.19 116 ASN A CA 1
ATOM 829 C C . ASN A 1 116 ? 3.955 -19.078 -2.547 1 96.19 116 ASN A C 1
ATOM 831 O O . ASN A 1 116 ? 5.062 -18.594 -2.781 1 96.19 116 ASN A O 1
ATOM 835 N N . ILE A 1 117 ? 2.865 -18.75 -3.188 1 97.06 117 ILE A N 1
ATOM 836 C CA . ILE A 1 117 ? 2.969 -17.797 -4.289 1 97.06 117 ILE A CA 1
ATOM 837 C C . ILE A 1 117 ? 2.764 -16.375 -3.768 1 97.06 117 ILE A C 1
ATOM 839 O O . ILE A 1 117 ? 2.004 -16.156 -2.818 1 97.06 117 ILE A O 1
ATOM 843 N N . VAL A 1 118 ? 3.469 -15.523 -4.312 1 97.19 118 VAL A N 1
ATOM 844 C CA . VAL A 1 118 ? 3.217 -14.086 -4.289 1 97.19 118 VAL A CA 1
ATOM 845 C C . VAL A 1 118 ? 2.82 -13.609 -5.684 1 97.19 118 VAL A C 1
ATOM 847 O O . VAL A 1 118 ? 3.668 -13.508 -6.574 1 97.19 118 VAL A O 1
ATOM 850 N N . ASP A 1 119 ? 1.452 -13.383 -5.84 1 98.38 119 ASP A N 1
ATOM 851 C CA . ASP A 1 119 ? 0.888 -13.109 -7.16 1 98.38 119 ASP A CA 1
ATOM 852 C C . ASP A 1 119 ? 0.772 -11.609 -7.414 1 98.38 119 ASP A C 1
ATOM 854 O O . ASP A 1 119 ? -0.105 -10.945 -6.855 1 98.38 119 ASP A O 1
ATOM 858 N N . THR A 1 120 ? 1.679 -11.125 -8.406 1 98.69 120 THR A N 1
ATOM 859 C CA . THR A 1 120 ? 1.858 -9.68 -8.383 1 98.69 120 THR A CA 1
ATOM 860 C C . THR A 1 120 ? 1.531 -9.078 -9.75 1 98.69 120 THR A C 1
ATOM 862 O O . THR A 1 120 ? 1.45 -9.797 -10.75 1 98.69 120 THR A O 1
ATOM 865 N N . SER A 1 121 ? 1.336 -7.754 -9.719 1 98.5 121 SER A N 1
ATOM 866 C CA . SER A 1 121 ? 1.098 -6.98 -10.93 1 98.5 121 SER A CA 1
ATOM 867 C C . SER A 1 121 ? 2.361 -6.879 -11.781 1 98.5 121 SER A C 1
ATOM 869 O O . SER A 1 121 ? 3.471 -7.074 -11.273 1 98.5 121 SER A O 1
ATOM 871 N N . LYS A 1 122 ? 2.193 -6.523 -13.023 1 98.44 122 LYS A N 1
ATOM 872 C CA . LYS A 1 122 ? 3.328 -6.316 -13.914 1 98.44 122 LYS A CA 1
ATOM 873 C C . LYS A 1 122 ? 4.227 -5.191 -13.406 1 98.44 122 LYS A C 1
ATOM 875 O O . LYS A 1 122 ? 5.441 -5.223 -13.617 1 98.44 122 LYS A O 1
ATOM 880 N N . ALA A 1 123 ? 3.664 -4.18 -12.75 1 98.31 123 ALA A N 1
ATOM 881 C CA . ALA A 1 123 ? 4.457 -3.08 -12.203 1 98.31 123 ALA A CA 1
ATOM 882 C C . ALA A 1 123 ? 5.504 -3.598 -11.219 1 98.31 123 ALA A C 1
ATOM 884 O O . ALA A 1 123 ? 6.629 -3.096 -11.18 1 98.31 123 ALA A O 1
ATOM 885 N N . VAL A 1 124 ? 5.133 -4.582 -10.414 1 98.75 124 VAL A N 1
ATOM 886 C CA . VAL A 1 124 ? 6.062 -5.168 -9.453 1 98.75 124 VAL A CA 1
ATOM 887 C C . VAL A 1 124 ? 7.219 -5.836 -10.195 1 98.75 124 VAL A C 1
ATOM 889 O O . VAL A 1 124 ? 8.383 -5.664 -9.828 1 98.75 124 VAL A O 1
ATOM 892 N N . TRP A 1 125 ? 6.934 -6.566 -11.234 1 98.88 125 TRP A N 1
ATOM 893 C CA . TRP A 1 125 ? 7.973 -7.207 -12.031 1 98.88 125 TRP A CA 1
ATOM 894 C C . TRP A 1 125 ? 8.922 -6.172 -12.633 1 98.88 125 TRP A C 1
ATOM 896 O O . TRP A 1 125 ? 10.141 -6.316 -12.555 1 98.88 125 TRP A O 1
ATOM 906 N N . LYS A 1 126 ? 8.344 -5.176 -13.172 1 98.56 126 LYS A N 1
ATOM 907 C CA . LYS A 1 126 ? 9.141 -4.109 -13.773 1 98.56 126 LYS A CA 1
ATOM 908 C C . LYS A 1 126 ? 10.055 -3.463 -12.734 1 98.56 126 LYS A C 1
ATOM 910 O O . LYS A 1 126 ? 11.242 -3.248 -12.992 1 98.56 126 LYS A O 1
ATOM 915 N N . ALA A 1 127 ? 9.516 -3.186 -11.594 1 98.25 127 ALA A N 1
ATOM 916 C CA . ALA A 1 127 ? 10.289 -2.545 -10.539 1 98.25 127 ALA A CA 1
ATOM 917 C C . ALA A 1 127 ? 11.461 -3.426 -10.102 1 98.25 127 ALA A C 1
ATOM 919 O O . ALA A 1 127 ? 12.508 -2.92 -9.695 1 98.25 127 ALA A O 1
ATOM 920 N N . LEU A 1 128 ? 11.305 -4.695 -10.266 1 98.75 128 LEU A N 1
ATOM 921 C CA . LEU A 1 128 ? 12.344 -5.633 -9.844 1 98.75 128 LEU A CA 1
ATOM 922 C C . LEU A 1 128 ? 13.297 -5.938 -11 1 98.75 128 LEU A C 1
ATOM 924 O O . LEU A 1 128 ? 14.25 -6.703 -10.828 1 98.75 128 LEU A O 1
ATOM 928 N N . GLY A 1 129 ? 13.016 -5.398 -12.141 1 98.69 129 GLY A N 1
ATOM 929 C CA . GLY A 1 129 ? 13.859 -5.617 -13.312 1 98.69 129 GLY A CA 1
ATOM 930 C C . GLY A 1 129 ? 13.633 -6.973 -13.961 1 98.69 129 GLY A C 1
ATOM 931 O O . GLY A 1 129 ? 14.57 -7.562 -14.5 1 98.69 129 GLY A O 1
ATOM 932 N N . LEU A 1 130 ? 12.43 -7.453 -13.844 1 98.69 130 LEU A N 1
ATOM 933 C CA . LEU A 1 130 ? 12.141 -8.797 -14.32 1 98.69 130 LEU A CA 1
ATOM 934 C C . LEU A 1 130 ? 11.211 -8.766 -15.523 1 98.69 130 LEU A C 1
ATOM 936 O O . LEU A 1 130 ? 10.453 -7.805 -15.695 1 98.69 130 LEU A O 1
ATOM 940 N N . ASP A 1 131 ? 11.312 -9.852 -16.281 1 98.56 131 ASP A N 1
ATOM 941 C CA . ASP A 1 131 ? 10.445 -10.055 -17.438 1 98.56 131 ASP A CA 1
ATOM 942 C C . ASP A 1 131 ? 9.266 -10.969 -17.078 1 98.56 131 ASP A C 1
ATOM 944 O O . ASP A 1 131 ? 9.469 -12.102 -16.641 1 98.56 131 ASP A O 1
ATOM 948 N N . THR A 1 132 ? 8.102 -10.492 -17.375 1 98.12 132 THR A N 1
ATOM 949 C CA . THR A 1 132 ? 6.914 -11.266 -17.016 1 98.12 132 THR A CA 1
ATOM 950 C C . THR A 1 132 ? 6.855 -12.562 -17.828 1 98.12 132 THR A C 1
ATOM 952 O O . THR A 1 132 ? 6.188 -13.516 -17.438 1 98.12 132 THR A O 1
ATOM 955 N N . ASN A 1 133 ? 7.516 -12.672 -18.875 1 98.06 133 ASN A N 1
ATOM 956 C CA . ASN A 1 133 ? 7.488 -13.859 -19.719 1 98.06 133 ASN A CA 1
ATOM 957 C C . ASN A 1 133 ? 8.141 -15.055 -19.031 1 98.06 133 ASN A C 1
ATOM 959 O O . ASN A 1 133 ? 7.922 -16.203 -19.422 1 98.06 133 ASN A O 1
ATOM 963 N N . VAL A 1 134 ? 8.93 -14.789 -18.062 1 97.81 134 VAL A N 1
ATOM 964 C CA . VAL A 1 134 ? 9.578 -15.867 -17.328 1 97.81 134 VAL A CA 1
ATOM 965 C C . VAL A 1 134 ? 8.539 -16.656 -16.531 1 97.81 134 VAL A C 1
ATOM 967 O O . VAL A 1 134 ? 8.695 -17.859 -16.312 1 97.81 134 VAL A O 1
ATOM 970 N N . GLY A 1 135 ? 7.578 -15.945 -16.047 1 96.81 135 GLY A N 1
ATOM 971 C CA . GLY A 1 135 ? 6.418 -16.625 -15.477 1 96.81 135 GLY A CA 1
ATOM 972 C C . GLY A 1 135 ? 6.523 -16.828 -13.977 1 96.81 135 GLY A C 1
ATOM 973 O O . GLY A 1 135 ? 5.594 -16.516 -13.234 1 96.81 135 GLY A O 1
ATOM 974 N N . GLU A 1 136 ? 7.625 -17.422 -13.508 1 98.06 136 GLU A N 1
ATOM 975 C CA . GLU A 1 136 ? 7.852 -17.672 -12.086 1 98.06 136 GLU A CA 1
ATOM 976 C C . GLU A 1 136 ? 9.289 -17.344 -11.688 1 98.06 136 GLU A C 1
ATOM 978 O O . GLU A 1 136 ? 10.227 -17.672 -12.414 1 98.06 136 GLU A O 1
ATOM 983 N N . VAL A 1 137 ? 9.445 -16.703 -10.562 1 98.75 137 VAL A N 1
ATOM 984 C CA . VAL A 1 137 ? 10.781 -16.438 -10.039 1 98.75 137 VAL A CA 1
ATOM 985 C C . VAL A 1 137 ? 10.789 -16.609 -8.523 1 98.75 137 VAL A C 1
ATOM 987 O O . VAL A 1 137 ? 9.781 -16.359 -7.859 1 98.75 137 VAL A O 1
ATOM 990 N N . PRO A 1 138 ? 11.906 -17.031 -7.949 1 98.81 138 PRO A N 1
ATOM 991 C CA . PRO A 1 138 ? 12 -17.094 -6.488 1 98.81 138 PRO A CA 1
ATOM 992 C C . PRO A 1 138 ? 12.133 -15.711 -5.844 1 98.81 138 PRO A C 1
ATOM 994 O O . PRO A 1 138 ? 12.844 -14.852 -6.371 1 98.81 138 PRO A O 1
ATOM 997 N N . VAL A 1 139 ? 11.422 -15.57 -4.75 1 98.81 139 VAL A N 1
ATOM 998 C CA . VAL A 1 139 ? 11.516 -14.336 -3.969 1 98.81 139 VAL A CA 1
ATOM 999 C C . VAL A 1 139 ? 11.492 -14.672 -2.479 1 98.81 139 VAL A C 1
ATOM 1001 O O . VAL A 1 139 ? 11.258 -15.82 -2.094 1 98.81 139 VAL A O 1
ATOM 1004 N N . THR A 1 140 ? 11.883 -13.68 -1.7 1 98.81 140 THR A N 1
ATOM 1005 C CA . THR A 1 140 ? 11.516 -13.609 -0.29 1 98.81 140 THR A CA 1
ATOM 1006 C C . THR A 1 140 ? 10.641 -12.383 -0.02 1 98.81 140 THR A C 1
ATOM 1008 O O . THR A 1 140 ? 10.656 -11.422 -0.79 1 98.81 140 THR A O 1
ATOM 1011 N N . TRP A 1 141 ? 9.789 -12.539 1.024 1 98.5 141 TRP A N 1
ATOM 1012 C CA . TRP A 1 141 ? 8.984 -11.359 1.32 1 98.5 141 TRP A CA 1
ATOM 1013 C C . TRP A 1 141 ? 8.719 -11.242 2.818 1 98.5 141 TRP A C 1
ATOM 1015 O O . TRP A 1 141 ? 8.883 -12.211 3.562 1 98.5 141 TRP A O 1
ATOM 1025 N N . SER A 1 142 ? 8.422 -9.969 3.256 1 98.06 142 SER A N 1
ATOM 1026 C CA . SER A 1 142 ? 8.164 -9.602 4.645 1 98.06 142 SER A CA 1
ATOM 1027 C C . SER A 1 142 ? 6.988 -8.633 4.75 1 98.06 142 SER A C 1
ATOM 1029 O O . SER A 1 142 ? 6.766 -7.82 3.854 1 98.06 142 SER A O 1
ATOM 1031 N N . ASP A 1 143 ? 6.289 -8.797 5.867 1 96.19 143 ASP A N 1
ATOM 1032 C CA . ASP A 1 143 ? 5.414 -7.688 6.242 1 96.19 143 ASP A CA 1
ATOM 1033 C C . ASP A 1 143 ? 6.223 -6.434 6.555 1 96.19 143 ASP A C 1
ATOM 1035 O O . ASP A 1 143 ? 7.328 -6.52 7.102 1 96.19 143 ASP A O 1
ATOM 1039 N N . VAL A 1 144 ? 5.59 -5.312 6.07 1 93.5 144 VAL A N 1
ATOM 1040 C CA . VAL A 1 144 ? 6.254 -4.051 6.379 1 93.5 144 VAL A CA 1
ATOM 1041 C C . VAL A 1 144 ? 5.727 -3.496 7.699 1 93.5 144 VAL A C 1
ATOM 1043 O O . VAL A 1 144 ? 4.527 -3.586 7.984 1 93.5 144 VAL A O 1
ATOM 1046 N N . MET B 1 1 ? -82.5 -1.707 -47.156 1 31.11 1 MET B N 1
ATOM 1047 C CA . MET B 1 1 ? -81.812 -1.72 -45.844 1 31.11 1 MET B CA 1
ATOM 1048 C C . MET B 1 1 ? -80.375 -2.051 -45.969 1 31.11 1 MET B C 1
ATOM 1050 O O . MET B 1 1 ? -80 -3.219 -46.094 1 31.11 1 MET B O 1
ATOM 1054 N N . ALA B 1 2 ? -79.562 -1.218 -46.75 1 36.41 2 ALA B N 1
ATOM 1055 C CA . ALA B 1 2 ? -78.188 -1.247 -47.156 1 36.41 2 ALA B CA 1
ATOM 1056 C C . ALA B 1 2 ? -77.25 -1.216 -45.969 1 36.41 2 ALA B C 1
ATOM 1058 O O . ALA B 1 2 ? -77.312 -0.323 -45.125 1 36.41 2 ALA B O 1
ATOM 1059 N N . TYR B 1 3 ? -76.812 -2.418 -45.469 1 33.5 3 TYR B N 1
ATOM 1060 C CA . TYR B 1 3 ? -75.875 -2.74 -44.406 1 33.5 3 TYR B CA 1
ATOM 1061 C C . TYR B 1 3 ? -74.5 -2.15 -44.75 1 33.5 3 TYR B C 1
ATOM 1063 O O . TYR B 1 3 ? -73.938 -2.406 -45.812 1 33.5 3 TYR B O 1
ATOM 1071 N N . ALA B 1 4 ? -74.25 -0.819 -44.406 1 33.53 4 ALA B N 1
ATOM 1072 C CA . ALA B 1 4 ? -72.938 -0.128 -44.438 1 33.53 4 ALA B CA 1
ATOM 1073 C C . ALA B 1 4 ? -71.875 -0.919 -43.688 1 33.53 4 ALA B C 1
ATOM 1075 O O . ALA B 1 4 ? -72.062 -1.252 -42.5 1 33.53 4 ALA B O 1
ATOM 1076 N N . LYS B 1 5 ? -71.188 -1.84 -44.312 1 35.75 5 LYS B N 1
ATOM 1077 C CA . LYS B 1 5 ? -70 -2.596 -43.906 1 35.75 5 LYS B CA 1
ATOM 1078 C C . LYS B 1 5 ? -68.938 -1.675 -43.312 1 35.75 5 LYS B C 1
ATOM 1080 O O . LYS B 1 5 ? -68.438 -0.741 -43.969 1 35.75 5 LYS B O 1
ATOM 1085 N N . LEU B 1 6 ? -68.938 -1.242 -42 1 33.34 6 LEU B N 1
ATOM 1086 C CA . LEU B 1 6 ? -67.875 -0.511 -41.281 1 33.34 6 LEU B CA 1
ATOM 1087 C C . LEU B 1 6 ? -66.562 -1.266 -41.344 1 33.34 6 LEU B C 1
ATOM 1089 O O . LEU B 1 6 ? -66.5 -2.453 -41 1 33.34 6 LEU B O 1
ATOM 1093 N N . ALA B 1 7 ? -65.688 -1.035 -42.281 1 32.12 7 ALA B N 1
ATOM 1094 C CA . ALA B 1 7 ? -64.312 -1.557 -42.406 1 32.12 7 ALA B CA 1
ATOM 1095 C C . ALA B 1 7 ? -63.5 -1.147 -41.188 1 32.12 7 ALA B C 1
ATOM 1097 O O . ALA B 1 7 ? -63.344 0.042 -40.906 1 32.12 7 ALA B O 1
ATOM 1098 N N . ALA B 1 8 ? -63.469 -1.936 -40.094 1 32.06 8 ALA B N 1
ATOM 1099 C CA . ALA B 1 8 ? -62.625 -1.754 -38.906 1 32.06 8 ALA B CA 1
ATOM 1100 C C . ALA B 1 8 ? -61.156 -1.687 -39.25 1 32.06 8 ALA B C 1
ATOM 1102 O O . ALA B 1 8 ? -60.625 -2.57 -39.938 1 32.06 8 ALA B O 1
ATOM 1103 N N . LEU B 1 9 ? -60.625 -0.502 -39.594 1 35.25 9 LEU B N 1
ATOM 1104 C CA . LEU B 1 9 ? -59.188 -0.293 -39.812 1 35.25 9 LEU B CA 1
ATOM 1105 C C . LEU B 1 9 ? -58.375 -0.771 -38.594 1 35.25 9 LEU B C 1
ATOM 1107 O O . LEU B 1 9 ? -58.656 -0.369 -37.469 1 35.25 9 LEU B O 1
ATOM 1111 N N . ALA B 1 10 ? -57.906 -2.023 -38.531 1 37.25 10 ALA B N 1
ATOM 1112 C CA . ALA B 1 10 ? -57 -2.582 -37.531 1 37.25 10 ALA B CA 1
ATOM 1113 C C . ALA B 1 10 ? -55.688 -1.797 -37.5 1 37.25 10 ALA B C 1
ATOM 1115 O O . ALA B 1 10 ? -55 -1.659 -38.531 1 37.25 10 ALA B O 1
ATOM 1116 N N . VAL B 1 11 ? -55.625 -0.68 -36.781 1 36.81 11 VAL B N 1
ATOM 1117 C CA . VAL B 1 11 ? -54.375 0.045 -36.531 1 36.81 11 VAL B CA 1
ATOM 1118 C C . VAL B 1 11 ? -53.312 -0.91 -35.969 1 36.81 11 VAL B C 1
ATOM 1120 O O . VAL B 1 11 ? -53.562 -1.604 -34.969 1 36.81 11 VAL B O 1
ATOM 1123 N N . LEU B 1 12 ? -52.5 -1.515 -36.781 1 39.44 12 LEU B N 1
ATOM 1124 C CA . LEU B 1 12 ? -51.312 -2.268 -36.406 1 39.44 12 LEU B CA 1
ATOM 1125 C C . LEU B 1 12 ? -50.375 -1.406 -35.562 1 39.44 12 LEU B C 1
ATOM 1127 O O . LEU B 1 12 ? -49.875 -0.383 -36.031 1 39.44 12 LEU B O 1
ATOM 1131 N N . VAL B 1 13 ? -50.625 -1.314 -34.25 1 39.34 13 VAL B N 1
ATOM 1132 C CA . VAL B 1 13 ? -49.688 -0.696 -33.312 1 39.34 13 VAL B CA 1
ATOM 1133 C C . VAL B 1 13 ? -48.312 -1.405 -33.375 1 39.34 13 VAL B C 1
ATOM 1135 O O . VAL B 1 13 ? -48.219 -2.588 -33.031 1 39.34 13 VAL B O 1
ATOM 1138 N N . VAL B 1 14 ? -47.5 -1.088 -34.344 1 38.19 14 VAL B N 1
ATOM 1139 C CA . VAL B 1 14 ? -46.125 -1.524 -34.344 1 38.19 14 VAL B CA 1
ATOM 1140 C C . VAL B 1 14 ? -45.438 -1.067 -33.031 1 38.19 14 VAL B C 1
ATOM 1142 O O . VAL B 1 14 ? -45.344 0.134 -32.781 1 38.19 14 VAL B O 1
ATOM 1145 N N . LEU B 1 15 ? -45.594 -1.83 -32 1 40.12 15 LEU B N 1
ATOM 1146 C CA . LEU B 1 15 ? -44.781 -1.626 -30.828 1 40.12 15 LEU B CA 1
ATOM 1147 C C . LEU B 1 15 ? -43.281 -1.667 -31.172 1 40.12 15 LEU B C 1
ATOM 1149 O O . LEU B 1 15 ? -42.781 -2.717 -31.547 1 40.12 15 LEU B O 1
ATOM 1153 N N . LEU B 1 16 ? -42.812 -0.552 -31.734 1 41.5 16 LEU B N 1
ATOM 1154 C CA . LEU B 1 16 ? -41.344 -0.437 -31.766 1 41.5 16 LEU B CA 1
ATOM 1155 C C . LEU B 1 16 ? -40.75 -0.615 -30.375 1 41.5 16 LEU B C 1
ATOM 1157 O O . LEU B 1 16 ? -41.094 0.143 -29.469 1 41.5 16 LEU B O 1
ATOM 1161 N N . TRP B 1 17 ? -40.469 -1.854 -30.031 1 43.16 17 TRP B N 1
ATOM 1162 C CA . TRP B 1 17 ? -39.625 -2.098 -28.859 1 43.16 17 TRP B CA 1
ATOM 1163 C C . TRP B 1 17 ? -38.312 -1.344 -28.984 1 43.16 17 TRP B C 1
ATOM 1165 O O . TRP B 1 17 ? -37.5 -1.59 -29.891 1 43.16 17 TRP B O 1
ATOM 1175 N N . ALA B 1 18 ? -38.25 -0.019 -28.609 1 42.66 18 ALA B N 1
ATOM 1176 C CA . ALA B 1 18 ? -36.969 0.64 -28.375 1 42.66 18 ALA B CA 1
ATOM 1177 C C . ALA B 1 18 ? -36.062 -0.199 -27.469 1 42.66 18 ALA B C 1
ATOM 1179 O O . ALA B 1 18 ? -36.406 -0.458 -26.312 1 42.66 18 ALA B O 1
ATOM 1180 N N . SER B 1 19 ? -35.25 -1.068 -28.031 1 40.5 19 SER B N 1
ATOM 1181 C CA . SER B 1 19 ? -34.188 -1.664 -27.234 1 40.5 19 SER B CA 1
ATOM 1182 C C . SER B 1 19 ? -33.344 -0.592 -26.562 1 40.5 19 SER B C 1
ATOM 1184 O O . SER B 1 19 ? -32.781 0.262 -27.25 1 40.5 19 SER B O 1
ATOM 1186 N N . THR B 1 20 ? -33.75 -0.063 -25.469 1 47 20 THR B N 1
ATOM 1187 C CA . THR B 1 20 ? -32.781 0.738 -24.703 1 47 20 THR B CA 1
ATOM 1188 C C . THR B 1 20 ? -31.484 -0.031 -24.484 1 47 20 THR B C 1
ATOM 1190 O O . THR B 1 20 ? -31.469 -1.047 -23.797 1 47 20 THR B O 1
ATOM 1193 N N . GLY B 1 21 ? -30.656 -0.062 -25.531 1 39.59 21 GLY B N 1
ATOM 1194 C CA . GLY B 1 21 ? -29.312 -0.505 -25.203 1 39.59 21 GLY B CA 1
ATOM 1195 C C . GLY B 1 21 ? -28.719 0.207 -24 1 39.59 21 GLY B C 1
ATOM 1196 O O . GLY B 1 21 ? -28.703 1.438 -23.953 1 39.59 21 GLY B O 1
ATOM 1197 N N . THR B 1 22 ? -28.781 -0.398 -22.875 1 42.19 22 THR B N 1
ATOM 1198 C CA . THR B 1 22 ? -28.031 0.102 -21.734 1 42.19 22 THR B CA 1
ATOM 1199 C C . THR B 1 22 ? -26.547 0.283 -22.109 1 42.19 22 THR B C 1
ATOM 1201 O O . THR B 1 22 ? -25.875 -0.682 -22.453 1 42.19 22 THR B O 1
ATOM 1204 N N . VAL B 1 23 ? -26.203 1.407 -22.703 1 39.62 23 VAL B N 1
ATOM 1205 C CA . VAL B 1 23 ? -24.781 1.719 -22.812 1 39.62 23 VAL B CA 1
ATOM 1206 C C . VAL B 1 23 ? -24.141 1.687 -21.422 1 39.62 23 VAL B C 1
ATOM 1208 O O . VAL B 1 23 ? -24.578 2.395 -20.516 1 39.62 23 VAL B O 1
ATOM 1211 N N . ALA B 1 24 ? -23.547 0.56 -21 1 38.31 24 ALA B N 1
ATOM 1212 C CA . ALA B 1 24 ? -22.672 0.565 -19.828 1 38.31 24 ALA B CA 1
ATOM 1213 C C . ALA B 1 24 ? -21.641 1.688 -19.922 1 38.31 24 ALA B C 1
ATOM 1215 O O . ALA B 1 24 ? -20.859 1.747 -20.875 1 38.31 24 ALA B O 1
ATOM 1216 N N . ARG B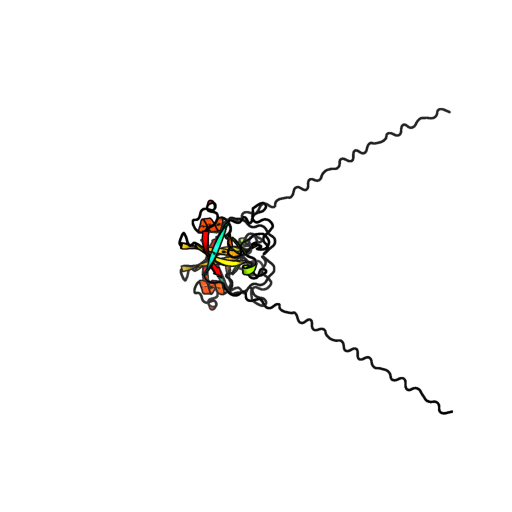 1 25 ? -22 2.939 -19.438 1 34.03 25 ARG B N 1
ATOM 1217 C CA . ARG B 1 25 ? -20.984 3.986 -19.312 1 34.03 25 ARG B CA 1
ATOM 1218 C C . ARG B 1 25 ? -19.766 3.475 -18.562 1 34.03 25 ARG B C 1
ATOM 1220 O O . ARG B 1 25 ? -19.859 3.062 -17.406 1 34.03 25 ARG B O 1
ATOM 1227 N N . SER B 1 26 ? -18.828 2.852 -19.188 1 37.66 26 SER B N 1
ATOM 1228 C CA . SER B 1 26 ? -17.531 2.621 -18.547 1 37.66 26 SER B CA 1
ATOM 1229 C C . SER B 1 26 ? -16.953 3.918 -17.984 1 37.66 26 SER B C 1
ATOM 1231 O O . SER B 1 26 ? -16.844 4.91 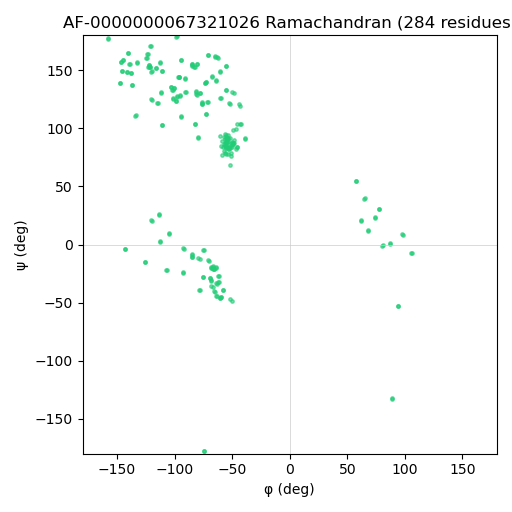-18.703 1 37.66 26 SER B O 1
ATOM 1233 N N . SER B 1 27 ? -17.281 4.336 -16.828 1 37.34 27 SER B N 1
ATOM 1234 C CA . SER B 1 27 ? -16.609 5.516 -16.297 1 37.34 27 SER B CA 1
ATOM 1235 C C . SER B 1 27 ? -15.102 5.461 -16.562 1 37.34 27 SER B C 1
ATOM 1237 O O . SER B 1 27 ? -14.445 4.469 -16.234 1 37.34 27 SER B O 1
ATOM 1239 N N . PRO B 1 28 ? -14.68 6.215 -17.516 1 37.91 28 PRO B N 1
ATOM 1240 C CA . PRO B 1 28 ? -13.234 6.215 -17.766 1 37.91 28 PRO B CA 1
ATOM 1241 C C . PRO B 1 28 ? -12.422 6.289 -16.469 1 37.91 28 PRO B C 1
ATOM 1243 O O 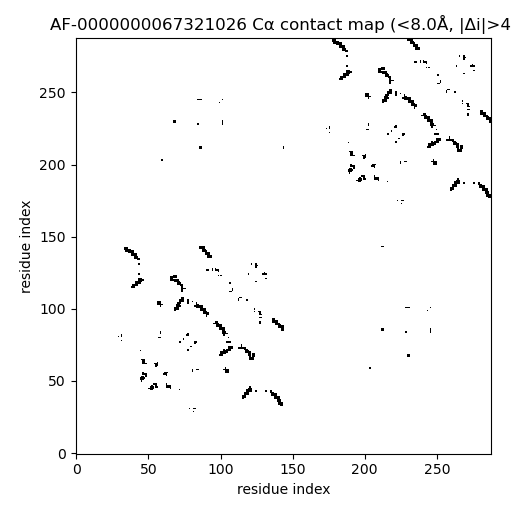. PRO B 1 28 ? -12.852 6.93 -15.508 1 37.91 28 PRO B O 1
ATOM 1246 N N . ALA B 1 29 ? -11.609 5.324 -16.25 1 45.53 29 ALA B N 1
ATOM 1247 C CA . ALA B 1 29 ? -10.664 5.453 -15.148 1 45.53 29 ALA B CA 1
ATOM 1248 C C . ALA B 1 29 ? -9.992 6.824 -15.156 1 45.53 29 ALA B C 1
ATOM 1250 O O . ALA B 1 29 ? -9.43 7.238 -16.172 1 45.53 29 ALA B O 1
ATOM 1251 N N . VAL B 1 30 ? -10.555 7.883 -14.602 1 43.66 30 VAL B N 1
ATOM 1252 C CA . VAL B 1 30 ? -9.922 9.195 -14.477 1 43.66 30 VAL B CA 1
ATOM 1253 C C . VAL B 1 30 ? -8.445 9.023 -14.141 1 43.66 30 VAL B C 1
ATOM 1255 O O . VAL B 1 30 ? -8.102 8.398 -13.133 1 43.66 30 VAL B O 1
ATOM 1258 N N . SER B 1 31 ? -7.621 8.977 -15.148 1 53.72 31 SER B N 1
ATOM 1259 C CA . SER B 1 31 ? -6.172 8.961 -14.969 1 53.72 31 SER B CA 1
ATOM 1260 C C . SER B 1 31 ? -5.707 10.148 -14.125 1 53.72 31 SER B C 1
ATOM 1262 O O . SER B 1 31 ? -6.027 11.297 -14.438 1 53.72 31 SER B O 1
ATOM 1264 N N . THR B 1 32 ? -5.602 10.062 -12.805 1 62.72 32 THR B N 1
ATOM 1265 C CA . THR B 1 32 ? -5.02 11.094 -11.953 1 62.72 32 THR B CA 1
ATOM 1266 C C . THR B 1 32 ? -3.629 11.484 -12.453 1 62.72 32 THR B C 1
ATOM 1268 O O . THR B 1 32 ? -2.84 10.625 -12.844 1 62.72 32 THR B O 1
ATOM 1271 N N . SER B 1 33 ? -3.414 12.695 -12.758 1 78.56 33 SER B N 1
ATOM 1272 C CA . SER B 1 33 ? -2.072 13.172 -13.086 1 78.56 33 SER B CA 1
ATOM 1273 C C . SER B 1 33 ? -1.062 12.742 -12.031 1 78.56 33 SER B C 1
ATOM 1275 O O . SER B 1 33 ? -1.305 12.898 -10.836 1 78.56 33 SER B O 1
ATOM 1277 N N . LYS B 1 34 ? 0.024 12.195 -12.43 1 89.19 34 LYS B N 1
ATOM 1278 C CA . LYS B 1 34 ? 1.053 11.664 -11.539 1 89.19 34 LYS B CA 1
ATOM 1279 C C . LYS B 1 34 ? 1.807 12.789 -10.836 1 89.19 34 LYS B C 1
ATOM 1281 O O . LYS B 1 34 ? 2.201 13.773 -11.477 1 89.19 34 LYS B O 1
ATOM 1286 N N . VAL B 1 35 ? 1.843 12.836 -9.562 1 95.12 35 VAL B N 1
ATOM 1287 C CA . VAL B 1 35 ? 2.635 13.75 -8.742 1 95.12 35 VAL B CA 1
ATOM 1288 C C . VAL B 1 35 ? 4.066 13.234 -8.633 1 95.12 35 VAL B C 1
ATOM 1290 O O . VAL B 1 35 ? 4.285 12.047 -8.375 1 95.12 35 VAL B O 1
ATOM 1293 N N . ASP B 1 36 ? 5.086 14.164 -8.883 1 96.62 36 ASP B N 1
ATOM 1294 C CA . ASP B 1 36 ? 6.5 13.82 -8.797 1 96.62 36 ASP B CA 1
ATOM 1295 C C . ASP B 1 36 ? 7.273 14.883 -8.016 1 96.62 36 ASP B C 1
ATOM 1297 O O . ASP B 1 36 ? 7.434 16.016 -8.484 1 96.62 36 ASP B O 1
ATOM 1301 N N . GLY B 1 37 ? 7.707 14.445 -6.848 1 97.69 37 GLY B N 1
ATOM 1302 C CA . GLY B 1 37 ? 8.562 15.305 -6.047 1 97.69 37 GLY B CA 1
ATOM 1303 C C . GLY B 1 37 ? 7.859 16.562 -5.582 1 97.69 37 GLY B C 1
ATOM 1304 O O . GLY B 1 37 ? 8.461 17.641 -5.555 1 97.69 37 GLY B O 1
ATOM 1305 N N . MET B 1 38 ? 6.668 16.516 -5.215 1 97.88 38 MET B N 1
ATOM 1306 C CA . MET B 1 38 ? 5.91 17.672 -4.77 1 97.88 38 MET B CA 1
ATOM 1307 C C . MET B 1 38 ? 6.23 18.016 -3.32 1 97.88 38 MET B C 1
ATOM 1309 O O . MET B 1 38 ? 6.191 17.141 -2.449 1 97.88 38 MET B O 1
ATOM 1313 N N . PRO B 1 39 ? 6.559 19.297 -3.117 1 98.44 39 PRO B N 1
ATOM 1314 C CA . PRO B 1 39 ? 6.789 19.703 -1.726 1 98.44 39 PRO B CA 1
ATOM 1315 C C . PRO B 1 39 ? 5.516 19.672 -0.885 1 98.44 39 PRO B C 1
ATOM 1317 O O . PRO B 1 39 ? 4.426 19.938 -1.396 1 98.44 39 PRO B O 1
ATOM 1320 N N . GLY B 1 40 ? 5.727 19.281 0.412 1 98.38 40 GLY B N 1
ATOM 1321 C CA . GLY B 1 40 ? 4.633 19.281 1.373 1 98.38 40 GLY B CA 1
ATOM 1322 C C . GLY B 1 40 ? 5.109 19.344 2.812 1 98.38 40 GLY B C 1
ATOM 1323 O O . GLY B 1 40 ? 6.309 19.469 3.072 1 98.38 40 GLY B O 1
ATOM 1324 N N . VAL B 1 41 ? 4.086 19.406 3.641 1 98.56 41 VAL B N 1
ATOM 1325 C CA . VAL B 1 41 ? 4.305 19.344 5.082 1 98.56 41 VAL B CA 1
ATOM 1326 C C . VAL B 1 41 ? 3.695 18.062 5.648 1 98.56 41 VAL B C 1
ATOM 1328 O O . VAL B 1 41 ? 2.508 17.797 5.457 1 98.56 41 VAL B O 1
ATOM 1331 N N . MET B 1 42 ? 4.52 17.281 6.266 1 98.62 42 MET B N 1
ATOM 1332 C CA . MET B 1 42 ? 4.012 16.047 6.867 1 98.62 42 MET B CA 1
ATOM 1333 C C . MET B 1 42 ? 3.588 16.281 8.312 1 98.62 42 MET B C 1
ATOM 1335 O O . MET B 1 42 ? 4.332 16.891 9.094 1 98.62 42 MET B O 1
ATOM 1339 N N . THR B 1 43 ? 2.404 15.836 8.648 1 98.19 43 THR B N 1
A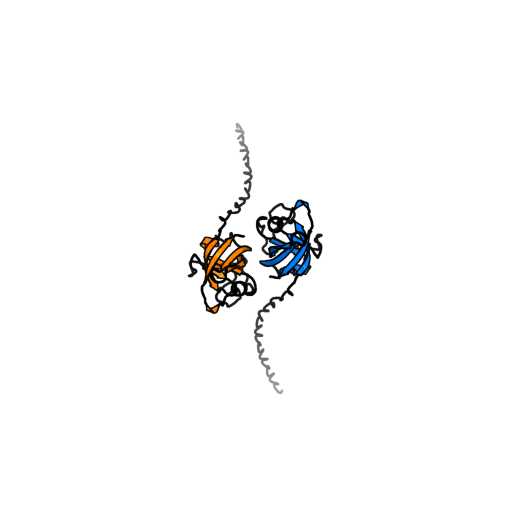TOM 1340 C CA . THR B 1 43 ? 1.878 15.852 10.008 1 98.19 43 THR B CA 1
ATOM 1341 C C . THR B 1 43 ? 1.541 14.445 10.477 1 98.19 43 THR B C 1
ATOM 1343 O O . THR B 1 43 ? 1.63 13.484 9.703 1 98.19 43 THR B O 1
ATOM 1346 N N . VAL B 1 44 ? 1.228 14.383 11.805 1 97.88 44 VAL B N 1
ATOM 1347 C CA . VAL B 1 44 ? 0.876 13.086 12.383 1 97.88 44 VAL B CA 1
ATOM 1348 C C . VAL B 1 44 ? -0.642 12.922 12.398 1 97.88 44 VAL B C 1
ATOM 1350 O O . VAL B 1 44 ? -1.368 13.836 12.789 1 97.88 44 VAL B O 1
ATOM 1353 N N . ASN B 1 45 ? -1.107 11.844 11.898 1 97.12 45 ASN B N 1
ATOM 1354 C CA . ASN B 1 45 ? -2.516 11.469 11.961 1 97.12 45 ASN B CA 1
ATOM 1355 C C . ASN B 1 45 ? -2.711 10.141 12.68 1 97.12 45 ASN B C 1
ATOM 1357 O O . ASN B 1 45 ? -1.801 9.305 12.719 1 97.12 45 ASN B O 1
ATOM 1361 N N . GLY B 1 46 ? -3.854 10 13.359 1 97.25 46 GLY B N 1
ATOM 1362 C CA . GLY B 1 46 ? -4.309 8.727 13.898 1 97.25 46 GLY B CA 1
ATOM 1363 C C . GLY B 1 46 ? -5.383 8.07 13.055 1 97.25 46 GLY B C 1
ATOM 1364 O O . GLY B 1 46 ? -6.367 8.711 12.68 1 97.25 46 GLY B O 1
ATOM 1365 N N . PHE B 1 47 ? -5.262 6.773 12.758 1 97.25 47 PHE B N 1
ATOM 1366 C CA . PHE B 1 47 ? -6.184 6.074 11.867 1 97.25 47 PHE B CA 1
ATOM 1367 C C . PHE B 1 47 ? -7.004 5.047 12.633 1 97.25 47 PHE B C 1
ATOM 1369 O O . PHE B 1 47 ? -7.781 4.297 12.039 1 97.25 47 PHE B O 1
ATOM 1376 N N . GLU B 1 48 ? -6.781 5.004 13.945 1 97.06 48 GLU B N 1
ATOM 1377 C CA . GLU B 1 48 ? -7.52 4.09 14.805 1 97.06 48 GLU B CA 1
ATOM 1378 C C . GLU B 1 48 ? -8.742 4.77 15.422 1 97.06 48 GLU B C 1
ATOM 1380 O O . GLU B 1 48 ? -8.805 6 15.477 1 97.06 48 GLU B O 1
ATOM 1385 N N . ARG B 1 49 ? -9.672 3.918 15.836 1 96.69 49 ARG B N 1
ATOM 1386 C CA . ARG B 1 49 ? -10.867 4.449 16.484 1 96.69 49 ARG B CA 1
ATOM 1387 C C . ARG B 1 49 ? -10.508 5.332 17.672 1 96.69 49 ARG B C 1
ATOM 1389 O O . ARG B 1 49 ? -9.664 4.961 18.484 1 96.69 49 ARG B O 1
ATOM 1396 N N . GLY B 1 50 ? -11.156 6.512 17.719 1 96.12 50 GLY B N 1
ATOM 1397 C CA . GLY B 1 50 ? -10.992 7.383 18.875 1 96.12 50 GLY B CA 1
ATOM 1398 C C . GLY B 1 50 ? -9.805 8.312 18.75 1 96.12 50 GLY B C 1
ATOM 1399 O O . GLY B 1 50 ? -9.539 9.109 19.656 1 96.12 50 GLY B O 1
ATOM 1400 N N . GLU B 1 51 ? -9.133 8.234 17.672 1 95.38 51 GLU B N 1
ATOM 1401 C CA . GLU B 1 51 ? -7.953 9.078 17.516 1 95.38 51 GLU B CA 1
ATOM 1402 C C . GLU B 1 51 ? -8.273 10.32 16.688 1 95.38 51 GLU B C 1
ATOM 1404 O O . GLU B 1 51 ? -9.414 10.516 16.266 1 95.38 51 GLU B O 1
ATOM 1409 N N . ASP B 1 52 ? -7.285 11.172 16.5 1 87.62 52 ASP B N 1
ATOM 1410 C CA . ASP B 1 52 ? -7.426 12.516 15.953 1 87.62 52 ASP B CA 1
ATOM 1411 C C . ASP B 1 52 ? -7.883 12.477 14.5 1 87.62 52 ASP B C 1
ATOM 1413 O O . ASP B 1 52 ? -8.375 13.477 13.969 1 87.62 52 ASP B O 1
ATOM 1417 N N . GLY B 1 53 ? -7.703 11.414 13.836 1 90.62 53 GLY B N 1
ATOM 1418 C CA . GLY B 1 53 ? -8.102 11.312 12.445 1 90.62 53 GLY B CA 1
ATOM 1419 C C . GLY B 1 53 ? -9.609 11.266 12.258 1 90.62 53 GLY B C 1
ATOM 1420 O O . GLY B 1 53 ? -10.102 11.391 11.133 1 90.62 53 GLY B O 1
ATOM 1421 N N . GLY B 1 54 ? -10.281 11.039 13.375 1 91.06 54 GLY B N 1
ATOM 1422 C CA . GLY B 1 54 ? -11.734 11.07 13.32 1 91.06 54 GLY B CA 1
ATOM 1423 C C . GLY B 1 54 ? -12.344 9.727 12.984 1 91.06 54 GLY B C 1
ATOM 1424 O O . GLY B 1 54 ? -12 8.711 13.602 1 91.06 54 GLY B O 1
ATOM 1425 N N . GLY B 1 55 ? -13.359 9.773 11.953 1 93.12 55 GLY B N 1
ATOM 1426 C CA . GLY B 1 55 ? -14.086 8.57 11.57 1 93.12 55 GLY B CA 1
ATOM 1427 C C . GLY B 1 55 ? -13.258 7.613 10.734 1 93.12 55 GLY B C 1
ATOM 1428 O O . GLY B 1 55 ? -12.062 7.824 10.547 1 93.12 55 GLY B O 1
ATOM 1429 N N . PRO B 1 56 ? -13.953 6.531 10.336 1 96.5 56 PRO B N 1
ATOM 1430 C CA . PRO B 1 56 ? -13.258 5.562 9.484 1 96.5 56 PRO B CA 1
ATOM 1431 C C . PRO B 1 56 ? -12.68 6.195 8.219 1 96.5 56 PRO B C 1
ATOM 1433 O O . PRO B 1 56 ? -13.148 7.246 7.781 1 96.5 56 PRO B O 1
ATOM 1436 N N . ALA B 1 57 ? -11.633 5.578 7.711 1 97 57 ALA B N 1
ATOM 1437 C CA . ALA B 1 57 ? -10.961 6.082 6.516 1 97 57 ALA B CA 1
ATOM 1438 C C . ALA B 1 57 ? -11.914 6.113 5.324 1 97 57 ALA B C 1
ATOM 1440 O O . ALA B 1 57 ? -12.719 5.199 5.145 1 97 57 ALA B O 1
ATOM 1441 N N . GLU B 1 58 ? -11.703 7.035 4.473 1 96.62 58 GLU B N 1
ATOM 1442 C CA . GLU B 1 58 ? -12.633 7.285 3.377 1 96.62 58 GLU B CA 1
ATOM 1443 C C . GLU B 1 58 ? -12.508 6.223 2.291 1 96.62 58 GLU B C 1
ATOM 1445 O O . GLU B 1 58 ? -13.469 5.949 1.569 1 96.62 58 GLU B O 1
ATOM 1450 N N . CYS B 1 59 ? -11.367 5.645 2.158 1 95.62 59 CYS B N 1
ATOM 1451 C CA . CYS B 1 59 ? -11.156 4.707 1.062 1 95.62 59 CYS B CA 1
ATOM 1452 C C . CYS B 1 59 ? -11.984 3.443 1.257 1 95.62 59 CYS B C 1
ATOM 1454 O O . CYS B 1 59 ? -12.406 2.814 0.283 1 95.62 59 CYS B O 1
ATOM 1456 N N . ASP B 1 60 ? -12.242 3.049 2.541 1 92.75 60 ASP B N 1
ATOM 1457 C CA . ASP B 1 60 ? -12.852 1.734 2.705 1 92.75 60 ASP B CA 1
ATOM 1458 C C . ASP B 1 60 ? -13.859 1.737 3.85 1 92.75 60 ASP B C 1
ATOM 1460 O O . ASP B 1 60 ? -14.508 0.724 4.117 1 92.75 60 ASP B O 1
ATOM 1464 N N . GLY B 1 61 ? -13.992 2.867 4.574 1 94.75 61 GLY B N 1
ATOM 1465 C CA . GLY B 1 61 ? -14.93 2.965 5.68 1 94.75 61 GLY B CA 1
ATOM 1466 C C . GLY B 1 61 ? -14.484 2.211 6.918 1 94.75 61 GLY B C 1
ATOM 1467 O O . GLY B 1 61 ? -15.305 1.816 7.742 1 94.75 61 GLY B O 1
ATOM 1468 N N . LYS B 1 62 ? -13.156 1.977 7.051 1 93.81 62 LYS B N 1
ATOM 1469 C CA . LYS B 1 62 ? -12.625 1.208 8.172 1 93.81 62 LYS B CA 1
ATOM 1470 C C . LYS B 1 62 ? -11.562 2 8.93 1 93.81 62 LYS B C 1
ATOM 1472 O O . LYS B 1 62 ? -11.055 3.004 8.422 1 93.81 62 LYS B O 1
ATOM 1477 N N . PHE B 1 63 ? -11.336 1.571 10.141 1 96.12 63 PHE B N 1
ATOM 1478 C CA . PHE B 1 63 ? -10.156 2.006 10.883 1 96.12 63 PHE B CA 1
ATOM 1479 C C . PHE B 1 63 ? -8.945 1.146 10.531 1 96.12 63 PHE B C 1
ATOM 1481 O O . PHE B 1 63 ? -9.102 0.035 10.016 1 96.12 63 PHE B O 1
ATOM 1488 N N . HIS B 1 64 ? -7.801 1.72 10.727 1 95.69 64 HIS B N 1
ATOM 1489 C CA . HIS B 1 64 ? -6.551 1.025 10.43 1 95.69 64 HIS B CA 1
ATOM 1490 C C . HIS B 1 64 ? -5.559 1.17 11.578 1 95.69 64 HIS B C 1
ATOM 1492 O O . HIS B 1 64 ? -5.645 2.113 12.367 1 95.69 64 HIS B O 1
ATOM 1498 N N . SER B 1 65 ? -4.648 0.22 11.617 1 95.31 65 SER B N 1
ATOM 1499 C CA . SER B 1 65 ? -3.613 0.294 12.641 1 95.31 65 SER B CA 1
ATOM 1500 C C . SER B 1 65 ? -2.602 1.392 12.328 1 95.31 65 SER B C 1
ATOM 1502 O O . SER B 1 65 ? -2.133 1.505 11.188 1 95.31 65 SER B O 1
ATOM 1504 N N . ASP B 1 66 ? -2.182 2.102 13.344 1 97 66 ASP B N 1
ATOM 1505 C CA . ASP B 1 66 ? -1.187 3.156 13.172 1 97 66 ASP B CA 1
ATOM 1506 C C . ASP B 1 66 ? 0.207 2.568 12.969 1 97 66 ASP B C 1
ATOM 1508 O O . ASP B 1 66 ? 1.15 3.291 12.641 1 97 66 ASP B O 1
ATOM 1512 N N . ASP B 1 67 ? 0.385 1.317 13.055 1 95.94 67 ASP B N 1
ATOM 1513 C CA . ASP B 1 67 ? 1.665 0.66 12.805 1 95.94 67 ASP B CA 1
ATOM 1514 C C . ASP B 1 67 ? 1.862 0.375 11.32 1 95.94 67 ASP B C 1
ATOM 1516 O O . ASP B 1 67 ? 2.949 -0.023 10.898 1 95.94 67 ASP B O 1
ATOM 1520 N N . ASP B 1 68 ? 0.771 0.572 10.617 1 95.94 68 ASP B N 1
ATOM 1521 C CA . ASP B 1 68 ? 0.872 0.457 9.172 1 95.94 68 ASP B CA 1
ATOM 1522 C C . ASP B 1 68 ? 1.345 1.768 8.547 1 95.94 68 ASP B C 1
ATOM 1524 O O . ASP B 1 68 ? 1.174 2.838 9.133 1 95.94 68 ASP B O 1
ATOM 1528 N N . MET B 1 69 ? 1.99 1.702 7.367 1 97.88 69 MET B N 1
ATOM 1529 C CA . MET B 1 69 ? 2.459 2.883 6.645 1 97.88 69 MET B CA 1
ATOM 1530 C C . MET B 1 69 ? 1.313 3.549 5.891 1 97.88 69 MET B C 1
ATOM 1532 O O . MET B 1 69 ? 1.05 3.213 4.734 1 97.88 69 MET B O 1
ATOM 1536 N N . LEU B 1 70 ? 0.645 4.508 6.512 1 98.44 70 LEU B N 1
ATOM 1537 C CA . LEU B 1 70 ? -0.598 5.07 5.992 1 98.44 70 LEU B CA 1
ATOM 1538 C C . LEU B 1 70 ? -0.469 6.578 5.789 1 98.44 70 LEU B C 1
ATOM 1540 O O . LEU B 1 70 ? 0.283 7.242 6.504 1 98.44 70 LEU B O 1
ATOM 1544 N N . VAL B 1 71 ? -1.276 7.051 4.871 1 98.69 71 VAL B N 1
ATOM 1545 C CA . VAL B 1 71 ? -1.293 8.492 4.625 1 98.69 71 VAL B CA 1
ATOM 1546 C C . VAL B 1 71 ? -2.697 8.93 4.219 1 98.69 71 VAL B C 1
ATOM 1548 O O . VAL B 1 71 ? -3.395 8.211 3.5 1 98.69 71 VAL B O 1
ATOM 1551 N N . ALA B 1 72 ? -3.105 10.047 4.73 1 98.62 72 ALA B N 1
ATOM 1552 C CA . ALA B 1 72 ? -4.254 10.82 4.254 1 98.62 72 ALA B CA 1
ATOM 1553 C C . ALA B 1 72 ? -3.803 12.023 3.438 1 98.62 72 ALA B C 1
ATOM 1555 O O . ALA B 1 72 ? -2.881 12.742 3.834 1 98.62 72 ALA B O 1
ATOM 1556 N N . LEU B 1 73 ? -4.457 12.258 2.289 1 98.12 73 LEU B N 1
ATOM 1557 C CA . LEU B 1 73 ? -4.105 13.367 1.408 1 98.12 73 LEU B CA 1
ATOM 1558 C C . LEU B 1 73 ? -5.199 14.43 1.408 1 98.12 73 LEU B C 1
ATOM 1560 O O . LEU B 1 73 ? -6.375 14.117 1.629 1 98.12 73 LEU B O 1
ATOM 1564 N N . PRO B 1 74 ? -4.742 15.688 1.201 1 97.31 74 PRO B N 1
ATOM 1565 C CA . PRO B 1 74 ? -5.781 16.719 1.115 1 97.31 74 PRO B CA 1
ATOM 1566 C C . PRO B 1 74 ? -6.73 16.5 -0.063 1 97.31 74 PRO B C 1
ATOM 1568 O O . PRO B 1 74 ? -6.363 15.836 -1.039 1 97.31 74 PRO B O 1
ATOM 1571 N N . THR B 1 75 ? -7.844 17.094 0.003 1 96.44 75 THR B N 1
ATOM 1572 C CA . THR B 1 75 ? -8.961 16.875 -0.912 1 96.44 75 THR B CA 1
ATOM 1573 C C . THR B 1 75 ? -8.5 17 -2.361 1 96.44 75 THR B C 1
ATOM 1575 O O . THR B 1 75 ? -8.812 16.141 -3.188 1 96.44 75 THR B O 1
ATOM 1578 N N . GLY B 1 76 ? -7.762 18 -2.717 1 94.38 76 GLY B N 1
ATOM 1579 C CA . GLY B 1 76 ? -7.324 18.203 -4.086 1 94.38 76 GLY B CA 1
ATOM 1580 C C . GLY B 1 76 ? -6.414 17.109 -4.598 1 94.38 76 GLY B C 1
ATOM 1581 O O . GLY B 1 76 ? -6.453 16.766 -5.781 1 94.38 76 GLY B O 1
ATOM 1582 N N . LEU B 1 77 ? -5.609 16.547 -3.707 1 95.88 77 LEU B N 1
ATOM 1583 C CA . LEU B 1 77 ? -4.652 15.516 -4.086 1 95.88 77 LEU B CA 1
ATOM 1584 C C . LEU B 1 77 ? -5.254 14.125 -3.906 1 95.88 77 LEU B C 1
ATOM 1586 O O . LEU B 1 77 ? -4.848 13.18 -4.578 1 95.88 77 LEU B O 1
ATOM 1590 N N . TYR B 1 78 ? -6.223 14.055 -3.041 1 96.5 78 TYR B N 1
ATOM 1591 C CA . TYR B 1 78 ? -7.012 12.836 -2.875 1 96.5 78 TYR B CA 1
ATOM 1592 C C . TYR B 1 78 ? -7.816 12.531 -4.133 1 96.5 78 TYR B C 1
ATOM 1594 O O . TYR B 1 78 ? -7.973 11.367 -4.508 1 96.5 78 TYR B O 1
ATOM 1602 N N . GLN B 1 79 ? -8.328 13.57 -4.66 1 94.19 79 GLN B N 1
ATOM 1603 C CA . GLN B 1 79 ? -9 13.547 -5.957 1 94.19 79 GLN B CA 1
ATOM 1604 C C . GLN B 1 79 ? -10.156 12.555 -5.961 1 94.19 79 GLN B C 1
ATOM 1606 O O . GLN B 1 79 ? -10.234 11.68 -6.832 1 94.19 79 GLN B O 1
ATOM 1611 N N . GLY B 1 80 ? -11.07 12.703 -5.02 1 93.94 80 GLY B N 1
ATOM 1612 C CA . GLY B 1 80 ? -12.289 11.914 -4.961 1 93.94 80 GLY B CA 1
ATOM 1613 C C . GLY B 1 80 ? -12.031 10.43 -4.785 1 93.94 80 GLY B C 1
ATOM 1614 O O . GLY B 1 80 ? -12.836 9.594 -5.199 1 93.94 80 GLY B O 1
ATOM 1615 N N . GLY B 1 81 ? -10.906 10.125 -4.328 1 95.31 81 GLY B N 1
ATOM 1616 C CA . GLY B 1 81 ? -10.57 8.734 -4.059 1 95.31 81 GLY B CA 1
ATOM 1617 C C . GLY B 1 81 ? -9.758 8.086 -5.168 1 95.31 81 GLY B C 1
ATOM 1618 O O . GLY B 1 81 ? -9.484 6.887 -5.125 1 95.31 81 GLY B O 1
ATOM 1619 N N . ALA B 1 82 ? -9.312 8.844 -6.125 1 93.94 82 ALA B N 1
ATOM 1620 C CA . ALA B 1 82 ? -8.539 8.297 -7.242 1 93.94 82 ALA B CA 1
ATOM 1621 C C . ALA B 1 82 ? -7.215 7.711 -6.754 1 93.94 82 ALA B C 1
ATOM 1623 O O . ALA B 1 82 ? -6.648 6.824 -7.398 1 93.94 82 ALA B O 1
ATOM 1624 N N . ARG B 1 83 ? -6.781 8.109 -5.582 1 95.81 83 ARG B N 1
ATOM 1625 C CA . ARG B 1 83 ? -5.5 7.629 -5.066 1 95.81 83 ARG B CA 1
ATOM 1626 C C . ARG B 1 83 ? -5.707 6.586 -3.971 1 95.81 83 ARG B C 1
ATOM 1628 O O . ARG B 1 83 ? -4.746 6.145 -3.34 1 95.81 83 ARG B O 1
ATOM 1635 N N . CYS B 1 84 ? -6.918 6.16 -3.801 1 94.88 84 CYS B N 1
ATOM 1636 C CA . CYS B 1 84 ? -7.148 5.152 -2.773 1 94.88 84 CYS B CA 1
ATOM 1637 C C . CYS B 1 84 ? -6.348 3.889 -3.059 1 94.88 84 CYS B C 1
ATOM 1639 O O . CYS B 1 84 ? -6.383 3.363 -4.172 1 94.88 84 CYS B O 1
ATOM 1641 N N . PHE B 1 85 ? -5.535 3.451 -2.039 1 94.38 85 PHE B N 1
ATOM 1642 C CA . PHE B 1 85 ? -4.746 2.229 -1.933 1 94.38 85 PHE B CA 1
ATOM 1643 C C . PHE B 1 85 ? -3.59 2.244 -2.926 1 94.38 85 PHE B C 1
ATOM 1645 O O . PHE B 1 85 ? -2.963 1.211 -3.172 1 94.38 85 PHE B O 1
ATOM 1652 N N . LYS B 1 86 ? -3.398 3.441 -3.477 1 95.06 86 LYS B N 1
ATOM 1653 C CA . LYS B 1 86 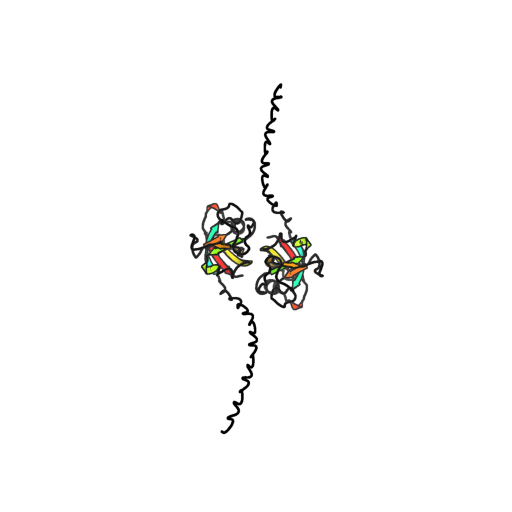? -2.127 3.67 -4.16 1 95.06 86 LYS B CA 1
ATOM 1654 C C . LYS B 1 86 ? -1.02 4.004 -3.166 1 95.06 86 LYS B C 1
ATOM 1656 O O . LYS B 1 86 ? -1.293 4.457 -2.053 1 95.06 86 LYS B O 1
ATOM 1661 N N . MET B 1 87 ? 0.193 3.707 -3.637 1 96.69 87 MET B N 1
ATOM 1662 C CA . MET B 1 87 ? 1.346 4.055 -2.812 1 96.69 87 MET B CA 1
ATOM 1663 C C . MET B 1 87 ? 1.94 5.391 -3.246 1 96.69 87 MET B C 1
ATOM 1665 O O . MET B 1 87 ? 2 5.691 -4.441 1 96.69 87 MET B O 1
ATOM 1669 N N . ILE B 1 88 ? 2.381 6.094 -2.26 1 97.94 88 ILE B N 1
ATOM 1670 C CA . ILE B 1 88 ? 3.236 7.25 -2.514 1 97.94 88 ILE B CA 1
ATOM 1671 C C . ILE B 1 88 ? 4.574 7.066 -1.804 1 97.94 88 ILE B C 1
ATOM 1673 O O . ILE B 1 88 ? 4.672 6.309 -0.834 1 97.94 88 ILE B O 1
ATOM 1677 N N . ARG B 1 89 ? 5.566 7.691 -2.365 1 98.25 89 ARG B N 1
ATOM 1678 C CA . ARG B 1 89 ? 6.871 7.762 -1.719 1 98.25 89 ARG B CA 1
ATOM 1679 C C . ARG B 1 89 ? 7.086 9.117 -1.062 1 98.25 89 ARG B C 1
ATOM 1681 O O . ARG B 1 89 ? 6.918 10.156 -1.704 1 98.25 89 ARG B O 1
ATOM 1688 N N . ILE B 1 90 ? 7.402 9.109 0.207 1 98.81 90 ILE B N 1
ATOM 1689 C CA . ILE B 1 90 ? 7.625 10.32 0.992 1 98.81 90 ILE B CA 1
ATOM 1690 C C . ILE B 1 90 ? 9.102 10.422 1.37 1 98.81 90 ILE B C 1
ATOM 1692 O O . ILE B 1 90 ? 9.688 9.469 1.876 1 98.81 90 ILE B O 1
ATOM 1696 N N . THR B 1 91 ? 9.695 11.578 1.139 1 98.88 91 THR B N 1
ATOM 1697 C CA . THR B 1 91 ? 11.094 11.82 1.485 1 98.88 91 THR B CA 1
ATOM 1698 C C . THR B 1 91 ? 11.211 12.977 2.471 1 98.88 91 THR B C 1
ATOM 1700 O O . THR B 1 91 ? 10.695 14.07 2.215 1 98.88 91 THR B O 1
ATOM 1703 N N . SER B 1 92 ? 11.852 12.703 3.576 1 98.88 92 SER B N 1
ATOM 1704 C CA . SER B 1 92 ? 12.078 13.742 4.578 1 98.88 92 SER B CA 1
ATOM 1705 C C . SER B 1 92 ? 13.219 14.664 4.172 1 98.88 92 SER B C 1
ATOM 1707 O O . SER B 1 92 ? 14.328 14.211 3.904 1 98.88 92 SER B O 1
ATOM 1709 N N . ALA B 1 93 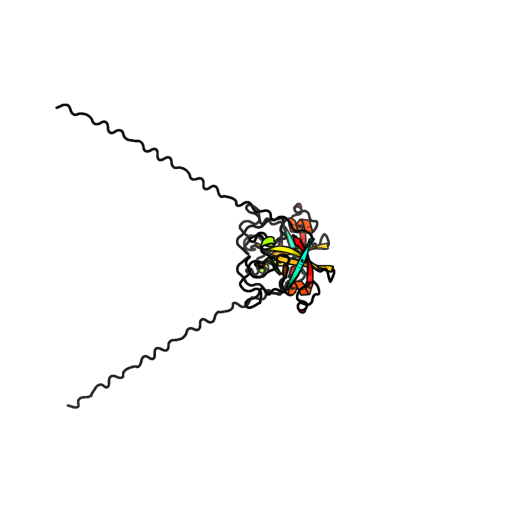? 12.938 15.938 4.246 1 98.38 93 ALA B N 1
ATOM 1710 C CA . ALA B 1 93 ? 14 16.906 3.982 1 98.38 93 ALA B CA 1
ATOM 1711 C C . ALA B 1 93 ? 15.047 16.891 5.098 1 98.38 93 ALA B C 1
ATOM 1713 O O . ALA B 1 93 ? 16.219 17.141 4.855 1 98.38 93 ALA B O 1
ATOM 1714 N N . GLY B 1 94 ? 14.594 16.547 6.25 1 98.06 94 GLY B N 1
ATOM 1715 C CA . GLY B 1 94 ? 15.469 16.609 7.414 1 98.06 94 GLY B CA 1
ATOM 1716 C C . GLY B 1 94 ? 16.438 15.445 7.496 1 98.06 94 GLY B C 1
ATOM 1717 O O . GLY B 1 94 ? 17.609 15.625 7.809 1 98.06 94 GLY B O 1
ATOM 1718 N N . THR B 1 95 ? 15.984 14.297 7.168 1 98.56 95 THR B N 1
ATOM 1719 C CA . THR B 1 95 ? 16.812 13.117 7.371 1 98.56 95 THR B CA 1
ATOM 1720 C C . THR B 1 95 ? 17.344 12.586 6.039 1 98.56 95 THR B C 1
ATOM 1722 O O . THR B 1 95 ? 18.297 11.805 6.008 1 98.56 95 THR B O 1
ATOM 1725 N N . GLY B 1 96 ? 16.703 12.898 4.926 1 98.5 96 GLY B N 1
ATOM 1726 C CA . GLY B 1 96 ? 17.047 12.375 3.611 1 98.5 96 GLY B CA 1
ATOM 1727 C C . GLY B 1 96 ? 16.484 10.984 3.365 1 98.5 96 GLY B C 1
ATOM 1728 O O . GLY B 1 96 ? 16.609 10.445 2.264 1 98.5 96 GLY B O 1
ATOM 1729 N N . ARG B 1 97 ? 15.766 10.406 4.355 1 98.56 97 ARG B N 1
ATOM 1730 C CA . ARG B 1 97 ? 15.203 9.07 4.219 1 98.56 97 ARG B CA 1
ATOM 1731 C C . ARG B 1 97 ? 13.875 9.102 3.467 1 98.56 97 ARG B C 1
ATOM 1733 O O . ARG B 1 97 ? 13.188 10.125 3.461 1 98.56 97 ARG B O 1
ATOM 1740 N N . SER B 1 98 ? 13.555 8 2.807 1 98.62 98 SER B N 1
ATOM 1741 C CA . SER B 1 98 ? 12.281 7.844 2.113 1 98.62 98 SER B CA 1
ATOM 1742 C C . SER B 1 98 ? 11.523 6.617 2.615 1 98.62 98 SER B C 1
ATOM 1744 O O . SER B 1 98 ? 12.133 5.672 3.123 1 98.62 98 SER B O 1
ATOM 1746 N N . VAL B 1 99 ? 10.258 6.676 2.512 1 98.38 99 VAL B N 1
ATOM 1747 C CA . VAL B 1 99 ? 9.383 5.566 2.855 1 98.38 99 VAL B CA 1
ATOM 1748 C C . VAL B 1 99 ? 8.172 5.555 1.922 1 98.38 99 VAL B C 1
ATOM 1750 O O . VAL B 1 99 ? 7.777 6.598 1.392 1 98.38 99 VAL B O 1
ATOM 1753 N N . GLU B 1 100 ? 7.637 4.391 1.646 1 98 100 GLU B N 1
ATOM 1754 C CA . GLU B 1 100 ? 6.367 4.293 0.931 1 98 100 GLU B CA 1
ATOM 1755 C C . GLU B 1 100 ? 5.203 4.121 1.898 1 98 100 GLU B C 1
ATOM 1757 O O . GLU B 1 100 ? 5.336 3.457 2.928 1 98 100 GLU B O 1
ATOM 1762 N N . ALA B 1 101 ? 4.105 4.699 1.58 1 98.69 101 ALA B N 1
ATOM 1763 C CA . ALA B 1 101 ? 2.875 4.633 2.363 1 98.69 101 ALA B CA 1
ATOM 1764 C C . ALA B 1 101 ? 1.657 4.469 1.459 1 98.69 101 ALA B C 1
ATOM 1766 O O . ALA B 1 101 ? 1.685 4.871 0.293 1 98.69 101 ALA B O 1
ATOM 1767 N N . VAL B 1 102 ? 0.603 3.926 1.97 1 98.31 102 VAL B N 1
ATOM 1768 C CA . VAL B 1 102 ? -0.625 3.688 1.219 1 98.31 102 VAL B CA 1
ATOM 1769 C C . VAL B 1 102 ? -1.649 4.773 1.544 1 98.31 102 VAL B C 1
ATOM 1771 O O . VAL B 1 102 ? -1.868 5.098 2.713 1 98.31 102 VAL B O 1
ATOM 1774 N N . VAL B 1 103 ? -2.271 5.285 0.494 1 98.25 103 VAL B N 1
ATOM 1775 C CA . VAL B 1 103 ? -3.342 6.258 0.688 1 98.25 103 VAL B CA 1
ATOM 1776 C C . VAL B 1 103 ? -4.613 5.547 1.146 1 98.25 103 VAL B C 1
ATOM 1778 O O . VAL B 1 103 ? -5.148 4.699 0.428 1 98.25 103 VAL B O 1
ATOM 1781 N N . VAL B 1 104 ? -5.121 5.945 2.354 1 97.75 104 VAL B N 1
ATOM 1782 C CA . VAL B 1 104 ? -6.324 5.27 2.824 1 97.75 104 VAL B CA 1
ATOM 1783 C C . VAL B 1 104 ? -7.402 6.301 3.146 1 97.75 104 VAL B C 1
ATOM 1785 O O . VAL B 1 104 ? -8.57 5.949 3.318 1 97.75 104 VAL B O 1
ATOM 1788 N N . ASP B 1 105 ? -6.977 7.59 3.256 1 97.81 105 ASP B N 1
ATOM 1789 C CA . ASP B 1 105 ? -7.934 8.562 3.777 1 97.81 105 ASP B CA 1
ATOM 1790 C C . ASP B 1 105 ? -7.766 9.922 3.096 1 97.81 105 ASP B C 1
ATOM 1792 O O . ASP B 1 105 ? -6.727 10.188 2.486 1 97.81 105 ASP B O 1
ATOM 1796 N N . GLU B 1 106 ? -8.906 10.672 3.205 1 97.38 106 GLU B N 1
ATOM 1797 C CA . GLU B 1 106 ? -8.914 12.07 2.783 1 97.38 106 GLU B CA 1
ATOM 1798 C C . GLU B 1 106 ? -8.742 13.008 3.973 1 97.38 106 GLU B C 1
ATOM 1800 O O . GLU B 1 106 ? -9.383 12.836 5.008 1 97.38 106 GLU B O 1
ATOM 1805 N N . CYS B 1 107 ? -7.723 13.812 3.826 1 95.38 107 CYS B N 1
ATOM 1806 C CA . CYS B 1 107 ? -7.695 14.969 4.715 1 95.38 107 CYS B CA 1
ATOM 1807 C C . CYS B 1 107 ? -8.57 16.094 4.168 1 95.38 107 CYS B C 1
ATOM 1809 O O . CYS B 1 107 ? -8.148 16.844 3.291 1 95.38 107 CYS B O 1
ATOM 1811 N N . ASP B 1 108 ? -9.734 16.266 4.738 1 89.94 108 ASP B N 1
ATOM 1812 C CA . ASP B 1 108 ? -10.742 17.156 4.16 1 89.94 108 ASP B CA 1
ATOM 1813 C C . ASP B 1 108 ? -10.359 18.609 4.336 1 89.94 108 ASP B C 1
ATOM 1815 O O . ASP B 1 108 ? -10.422 19.156 5.445 1 89.94 108 ASP B O 1
ATOM 1819 N N . SER B 1 109 ? -10.07 19.25 3.305 1 86.56 109 SER B N 1
ATOM 1820 C CA . SER B 1 109 ? -9.625 20.625 3.326 1 86.56 109 SER B CA 1
ATOM 1821 C C . SER B 1 109 ? -10.734 21.562 3.793 1 86.56 109 SER B C 1
ATOM 1823 O O . SER B 1 109 ? -10.469 22.672 4.273 1 86.56 109 SER B O 1
ATOM 1825 N N . ARG B 1 110 ? -11.922 21.125 3.693 1 84.75 110 ARG B N 1
ATOM 1826 C CA . ARG B 1 110 ? -13.055 21.906 4.156 1 84.75 110 ARG B CA 1
ATOM 1827 C C . ARG B 1 110 ? -13.195 21.828 5.676 1 84.75 110 ARG B C 1
ATOM 1829 O O . ARG B 1 110 ? -13.922 22.625 6.277 1 84.75 110 ARG B O 1
ATOM 1836 N N . LYS B 1 111 ? -12.453 20.891 6.219 1 85.31 111 LYS B N 1
ATOM 1837 C CA . LYS B 1 111 ? -12.492 20.703 7.668 1 85.31 111 LYS B CA 1
ATOM 1838 C C . LYS B 1 111 ? -11.156 21.062 8.305 1 85.31 111 LYS B C 1
ATOM 1840 O O . LYS B 1 111 ? -10.75 20.453 9.297 1 85.31 111 LYS B O 1
ATOM 1845 N N . GLY B 1 112 ? -10.391 21.891 7.711 1 85.62 112 GLY B N 1
ATOM 1846 C CA . GLY B 1 112 ? -9.211 22.453 8.352 1 85.62 112 GLY B CA 1
ATOM 1847 C C . GLY B 1 112 ? -7.914 21.844 7.828 1 85.62 112 GLY B C 1
ATOM 1848 O O . GLY B 1 112 ? -6.824 22.297 8.203 1 85.62 112 GLY B O 1
ATOM 1849 N N . CYS B 1 113 ? -7.977 20.844 7.02 1 91.31 113 CYS B N 1
ATOM 1850 C CA . CYS B 1 113 ? -6.75 20.266 6.488 1 91.31 113 CYS B CA 1
ATOM 1851 C C . CYS B 1 113 ? -6.152 21.141 5.398 1 91.31 113 CYS B C 1
ATOM 1853 O O . CYS B 1 113 ? -6.812 21.438 4.402 1 91.31 113 CYS B O 1
ATOM 1855 N N . LYS B 1 114 ? -4.91 21.547 5.629 1 92.81 114 LYS B N 1
ATOM 1856 C CA . LYS B 1 114 ? -4.227 22.375 4.645 1 92.81 114 LYS B CA 1
ATOM 1857 C C . LYS B 1 114 ? -4.008 21.625 3.34 1 92.81 114 LYS B C 1
ATOM 1859 O O . LYS B 1 114 ? -3.941 20.391 3.336 1 92.81 114 LYS B O 1
ATOM 1864 N N . ASN B 1 115 ? -3.738 22.328 2.229 1 95.06 115 ASN B N 1
ATOM 1865 C CA . ASN B 1 115 ? -3.738 21.75 0.892 1 95.06 115 ASN B CA 1
ATOM 1866 C C . ASN B 1 115 ? -2.395 21.094 0.56 1 95.06 115 ASN B C 1
ATOM 1868 O O . ASN B 1 115 ? -2.266 20.406 -0.451 1 95.06 115 ASN B O 1
ATOM 1872 N N . ASN B 1 116 ? -1.404 21.281 1.388 1 96.12 116 ASN B N 1
ATOM 1873 C CA . ASN B 1 116 ? -0.084 20.75 1.084 1 96.12 116 ASN B CA 1
ATOM 1874 C C . ASN B 1 116 ? 0.383 19.766 2.158 1 96.12 116 ASN B C 1
ATOM 1876 O O . ASN B 1 116 ? 1.581 19.516 2.293 1 96.12 116 ASN B O 1
ATOM 1880 N N . ILE B 1 117 ? -0.562 19.25 2.896 1 97.06 117 ILE B N 1
ATOM 1881 C CA . ILE B 1 117 ? -0.182 18.344 3.982 1 97.06 117 ILE B CA 1
ATOM 1882 C C . ILE B 1 117 ? -0.161 16.906 3.477 1 97.06 117 ILE B C 1
ATOM 1884 O O . ILE B 1 117 ? -0.963 16.531 2.617 1 97.06 117 ILE B O 1
ATOM 1888 N N . VAL B 1 118 ? 0.748 16.203 3.943 1 97.19 118 VAL B N 1
ATOM 1889 C CA . VAL B 1 118 ? 0.779 14.75 3.932 1 97.19 118 VAL B CA 1
ATOM 1890 C C . VAL B 1 118 ? 0.612 14.219 5.355 1 97.19 118 VAL B C 1
ATOM 1892 O O . VAL B 1 118 ? 1.54 14.289 6.164 1 97.19 118 VAL B O 1
ATOM 1895 N N . ASP B 1 119 ? -0.662 13.742 5.633 1 98.38 119 ASP B N 1
ATOM 1896 C CA . ASP B 1 119 ? -1.043 13.383 6.996 1 98.38 119 ASP B CA 1
ATOM 1897 C C . ASP B 1 119 ? -0.846 11.891 7.25 1 98.38 119 ASP B C 1
ATOM 1899 O O . ASP B 1 119 ? -1.63 11.07 6.777 1 98.38 119 ASP B O 1
ATOM 1903 N N . THR B 1 120 ? 0.227 11.594 8.141 1 98.69 120 THR B N 1
ATOM 1904 C CA . THR B 1 120 ? 0.68 10.211 8.094 1 98.69 120 THR B CA 1
ATOM 1905 C C . THR B 1 120 ? 0.597 9.57 9.477 1 98.69 120 THR B C 1
ATOM 1907 O O . THR B 1 120 ? 0.471 10.273 10.484 1 98.69 120 THR B O 1
ATOM 1910 N N . SER B 1 121 ? 0.661 8.242 9.453 1 98.5 121 SER B N 1
ATOM 1911 C CA . SER B 1 121 ? 0.688 7.449 10.68 1 98.5 121 SER B CA 1
ATOM 1912 C C . SER B 1 121 ? 2.02 7.605 11.406 1 98.5 121 SER B C 1
ATOM 1914 O O . SER B 1 121 ? 3.018 8.008 10.805 1 98.5 121 SER B O 1
ATOM 1916 N N . LYS B 1 122 ? 2.039 7.23 12.656 1 98.44 122 LYS B N 1
ATOM 1917 C CA . LYS B 1 122 ? 3.27 7.258 13.445 1 98.44 122 LYS B CA 1
ATOM 1918 C C . LYS B 1 122 ? 4.32 6.324 12.852 1 98.44 122 LYS B C 1
ATOM 1920 O O . LYS B 1 122 ? 5.52 6.59 12.945 1 98.44 122 LYS B O 1
ATOM 1925 N N . ALA B 1 123 ? 3.898 5.207 12.234 1 98.25 123 ALA B N 1
ATOM 1926 C CA . ALA B 1 123 ? 4.836 4.277 11.609 1 98.25 123 ALA B CA 1
ATOM 1927 C C . ALA B 1 123 ? 5.668 4.977 10.539 1 98.25 123 ALA B C 1
ATOM 1929 O O . ALA B 1 123 ? 6.863 4.699 10.398 1 98.25 123 ALA B O 1
ATOM 1930 N N . VAL B 1 124 ? 5.043 5.863 9.781 1 98.75 124 VAL B N 1
ATOM 1931 C CA . VAL B 1 124 ? 5.754 6.605 8.742 1 98.75 124 VAL B CA 1
ATOM 1932 C C . VAL B 1 124 ? 6.82 7.492 9.383 1 98.75 124 VAL B C 1
ATOM 1934 O O . VAL B 1 124 ? 7.957 7.543 8.906 1 98.75 124 VAL B O 1
ATOM 1937 N N . TRP B 1 125 ? 6.496 8.172 10.453 1 98.88 125 TRP B N 1
ATOM 1938 C CA . TRP B 1 125 ? 7.461 9.008 11.148 1 98.88 125 TRP B CA 1
ATOM 1939 C C . TRP B 1 125 ? 8.641 8.18 11.656 1 98.88 125 TRP B C 1
ATOM 1941 O O . TRP B 1 125 ? 9.797 8.562 11.461 1 98.88 125 TRP B O 1
ATOM 1951 N N . LYS B 1 126 ? 8.32 7.098 12.242 1 98.56 126 LYS B N 1
ATOM 1952 C CA . LYS B 1 126 ? 9.359 6.215 12.75 1 98.56 126 LYS B CA 1
ATOM 1953 C C . LYS B 1 126 ? 10.281 5.746 11.633 1 98.56 126 LYS B C 1
ATOM 1955 O O . LYS B 1 126 ? 11.508 5.766 11.781 1 98.56 126 LYS B O 1
ATOM 1960 N N . ALA B 1 127 ? 9.703 5.359 10.547 1 98.19 127 ALA B N 1
ATOM 1961 C CA . ALA B 1 127 ? 10.492 4.871 9.414 1 98.19 127 ALA B CA 1
ATOM 1962 C C . ALA B 1 127 ? 11.422 5.953 8.883 1 98.19 127 ALA B C 1
ATOM 1964 O O . ALA B 1 127 ? 12.5 5.656 8.375 1 98.19 127 ALA B O 1
ATOM 1965 N N . LEU B 1 128 ? 11.039 7.172 9.062 1 98.75 128 LEU B N 1
ATOM 1966 C CA . LEU B 1 128 ? 11.828 8.289 8.555 1 98.75 128 LEU B CA 1
ATOM 1967 C C . LEU B 1 128 ? 12.812 8.781 9.617 1 98.75 128 LEU B C 1
ATOM 1969 O O . LEU B 1 128 ? 13.578 9.711 9.367 1 98.75 128 LEU B O 1
ATOM 1973 N N . GLY B 1 129 ? 12.75 8.203 10.789 1 98.69 129 GLY B N 1
ATOM 1974 C CA . GLY B 1 129 ? 13.633 8.594 11.875 1 98.69 129 GLY B CA 1
ATOM 1975 C C . GLY B 1 129 ? 13.219 9.883 12.547 1 98.69 129 GLY B C 1
ATOM 1976 O O . GLY B 1 129 ? 14.062 10.648 13.008 1 98.69 129 GLY B O 1
ATOM 1977 N N . LEU B 1 130 ? 11.945 10.117 12.547 1 98.69 130 LEU B N 1
ATOM 1978 C CA . LEU B 1 130 ? 11.445 11.391 13.055 1 98.69 130 LEU B CA 1
ATOM 1979 C C . LEU B 1 130 ? 10.656 11.18 14.344 1 98.69 130 LEU B C 1
ATOM 1981 O O . LEU B 1 130 ? 10.117 10.102 14.578 1 98.69 130 LEU B O 1
ATOM 1985 N N . ASP B 1 131 ? 10.609 12.281 15.086 1 98.56 131 ASP B N 1
ATOM 1986 C CA . ASP B 1 131 ? 9.82 12.336 16.312 1 98.56 131 ASP B CA 1
ATOM 1987 C C . ASP B 1 131 ? 8.469 12.992 16.078 1 98.56 131 ASP B C 1
ATOM 1989 O O . ASP B 1 131 ? 8.398 14.141 15.625 1 98.56 131 ASP B O 1
ATOM 1993 N N . THR B 1 132 ? 7.449 12.297 16.469 1 98.12 132 THR B N 1
ATOM 1994 C CA . THR B 1 132 ? 6.109 12.828 16.234 1 98.12 132 THR B CA 1
ATOM 1995 C C . THR B 1 132 ? 5.875 14.094 17.062 1 98.12 132 THR B C 1
ATOM 1997 O O . THR B 1 132 ? 5.004 14.898 16.734 1 98.12 132 THR B O 1
ATOM 2000 N N . ASN B 1 133 ? 6.594 14.344 18.047 1 98.06 133 ASN B N 1
ATOM 2001 C CA . ASN B 1 133 ? 6.414 15.516 18.891 1 98.06 133 ASN B CA 1
ATOM 2002 C C . ASN B 1 133 ? 6.758 16.812 18.156 1 98.06 133 ASN B C 1
ATOM 2004 O O . ASN B 1 133 ? 6.359 17.891 18.578 1 98.06 133 ASN B O 1
ATOM 2008 N N . VAL B 1 134 ? 7.5 16.688 17.125 1 97.81 134 VAL B N 1
ATOM 2009 C CA . VAL B 1 134 ? 7.859 17.859 16.328 1 97.81 134 VAL B CA 1
ATOM 2010 C C . VAL B 1 134 ? 6.617 18.422 15.641 1 97.81 134 VAL B C 1
ATOM 2012 O O . VAL B 1 134 ? 6.516 19.641 15.43 1 97.81 134 VAL B O 1
ATOM 2015 N N . GLY B 1 135 ? 5.766 17.547 15.242 1 96.88 135 GLY B N 1
ATOM 2016 C CA . GLY B 1 135 ? 4.453 17.969 14.789 1 96.88 135 GLY B CA 1
ATOM 2017 C C . GLY B 1 135 ? 4.375 18.172 13.289 1 96.88 135 GLY B C 1
ATOM 2018 O O . GLY B 1 135 ? 3.459 17.688 12.633 1 96.88 135 GLY B O 1
AT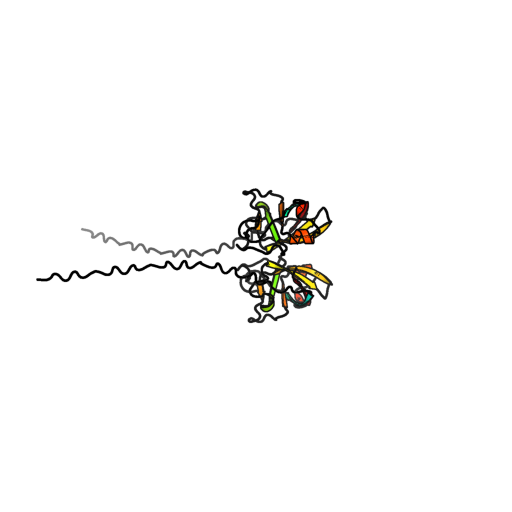OM 2019 N N . GLU B 1 136 ? 5.301 18.984 12.727 1 98.06 136 GLU B N 1
ATOM 2020 C CA . GLU B 1 136 ? 5.344 19.25 11.297 1 98.06 136 GLU B CA 1
ATOM 2021 C C . GLU B 1 136 ? 6.773 19.203 10.766 1 98.06 136 GLU B C 1
ATOM 2023 O O . GLU B 1 136 ? 7.699 19.719 11.398 1 98.06 136 GLU B O 1
ATOM 2028 N N . VAL B 1 137 ? 6.953 18.594 9.625 1 98.75 137 VAL B N 1
ATOM 2029 C CA . VAL B 1 137 ? 8.258 18.578 8.977 1 98.75 137 VAL B CA 1
ATOM 2030 C C . VAL B 1 137 ? 8.094 18.734 7.469 1 98.75 137 VAL B C 1
ATOM 2032 O O . VAL B 1 137 ? 7.094 18.297 6.898 1 98.75 137 VAL B O 1
ATOM 2035 N N . PRO B 1 138 ? 9.047 19.359 6.801 1 98.81 138 PRO B N 1
ATOM 2036 C CA . PRO B 1 138 ? 8.992 19.422 5.336 1 98.81 138 PRO B CA 1
ATOM 2037 C C . PRO B 1 138 ? 9.328 18.078 4.676 1 98.81 138 PRO B C 1
ATOM 2039 O O . PRO B 1 138 ? 10.234 17.375 5.121 1 98.81 138 PRO B O 1
ATOM 2042 N N . VAL B 1 139 ? 8.555 17.781 3.648 1 98.81 139 VAL B N 1
ATOM 2043 C CA . VAL B 1 139 ? 8.805 16.594 2.855 1 98.81 139 VAL B CA 1
ATOM 2044 C C . VAL B 1 139 ? 8.586 16.891 1.374 1 98.81 139 VAL B C 1
ATOM 2046 O O . VAL B 1 139 ? 8.102 17.969 1.021 1 98.81 139 VAL B O 1
ATOM 2049 N N . THR B 1 140 ? 9.086 15.984 0.565 1 98.81 140 THR B N 1
ATOM 2050 C CA . THR B 1 140 ? 8.617 15.828 -0.807 1 98.81 140 THR B CA 1
ATOM 2051 C C . THR B 1 140 ? 7.973 14.461 -1.007 1 98.81 140 THR B C 1
ATOM 2053 O O . THR B 1 140 ? 8.242 13.523 -0.249 1 98.81 140 THR B O 1
ATOM 2056 N N . TRP B 1 141 ? 7.023 14.438 -1.974 1 98.5 141 TRP B N 1
ATOM 2057 C CA . TRP B 1 141 ? 6.438 13.125 -2.205 1 98.5 141 TRP B CA 1
ATOM 2058 C C . TRP B 1 141 ? 6.066 12.945 -3.672 1 98.5 141 TRP B C 1
ATOM 2060 O O . TRP B 1 141 ? 5.969 13.914 -4.418 1 98.5 141 TRP B O 1
ATOM 2070 N N . SER B 1 142 ? 5.973 11.633 -4.09 1 98.06 142 SER B N 1
ATOM 2071 C CA . SER B 1 142 ? 5.668 11.211 -5.453 1 98.06 142 SER B CA 1
ATOM 2072 C C . SER B 1 142 ? 4.699 10.039 -5.461 1 98.06 142 SER B C 1
ATOM 2074 O O . SER B 1 142 ? 4.715 9.203 -4.551 1 98.06 142 SER B O 1
ATOM 2076 N N . ASP B 1 143 ? 3.887 10.055 -6.508 1 96.25 143 ASP B N 1
ATOM 2077 C CA . ASP B 1 143 ? 3.215 8.797 -6.809 1 96.25 143 ASP B CA 1
ATOM 2078 C C . ASP B 1 143 ? 4.219 7.715 -7.207 1 96.25 143 ASP B C 1
ATOM 2080 O O . ASP B 1 143 ? 5.234 8.008 -7.848 1 96.25 143 ASP B O 1
ATOM 2084 N N . VAL B 1 144 ? 3.859 6.5 -6.684 1 93.56 144 VAL B N 1
ATOM 2085 C CA . VAL B 1 144 ? 4.723 5.387 -7.055 1 93.56 144 VAL B CA 1
ATOM 2086 C C . VAL B 1 144 ? 4.195 4.727 -8.328 1 93.56 144 VAL B C 1
ATOM 2088 O O . VAL B 1 144 ? 2.984 4.562 -8.492 1 93.56 144 VAL B O 1
#

Solvent-accessible surface area (backbone atoms only — not comparable to full-atom values): 16538 Å² total; per-residue (Å²): 136,83,80,76,78,78,80,80,78,78,77,78,77,74,76,74,77,76,74,73,71,76,73,77,75,71,72,70,79,74,77,72,80,81,49,73,66,42,75,33,36,34,34,78,37,36,45,33,85,88,32,85,52,46,70,53,26,68,61,76,65,42,62,43,66,43,72,37,45,36,29,22,28,11,45,85,73,22,49,92,54,72,42,49,70,34,47,33,38,41,32,36,69,84,67,69,36,64,48,68,28,28,27,41,30,63,28,49,46,91,76,73,32,55,85,48,37,42,33,19,16,58,34,44,34,51,71,45,74,48,66,75,84,68,50,66,45,56,27,32,30,23,59,98,136,82,81,79,80,78,80,79,78,78,77,77,76,75,76,74,76,74,75,75,72,78,73,78,75,71,73,70,78,74,78,71,81,82,49,72,65,41,74,32,37,34,35,76,37,34,46,33,85,87,34,86,53,46,69,54,26,69,61,76,65,43,64,43,67,44,73,38,44,36,30,22,27,12,45,85,75,22,50,92,55,73,41,49,69,35,48,32,38,41,31,35,70,84,67,69,34,65,47,69,28,29,26,42,29,62,28,48,45,91,74,74,33,54,85,48,39,43,32,19,15,60,34,45,35,53,71,43,72,47,65,76,84,68,50,65,45,57,28,32,31,22,59,96

pLDDT: mean 83.57, std 23.97, range [31.11, 98.88]

Organism: Triticum aestivum (NCBI:txid4565)

InterPro domains:
  IPR036908 RlpA-like domain superfamily [G3DSA:2.40.40.10] (38-144)
  IPR036908 RlpA-like domain superfamily [SSF50685] (38-144)
  IPR039271 Kiwellin-like [PF24300] (26-143)
  IPR039271 Kiwellin-like [PTHR33191] (25-143)